Protein AF-A0A7Y2DQZ9-F1 (afdb_monomer)

Mean predicted aligned error: 13.04 Å

Radius of gyration: 30.06 Å; Cα contacts (8 Å, |Δi|>4): 457; chains: 1; bounding box: 121×98×57 Å

Nearest PDB structures (foldseek):
  4lpq-assembly1_A  TM=9.232E-01  e=2.245E-21  Xylanimonas cellulosilytica DSM 15894
  4gsq-assembly1_A  TM=8.306E-01  e=9.694E-06  Mycobacterium tuberculosis
  7a1c-assembly1_A  TM=7.205E-01  e=5.555E-06  Mycobacterium tuberculosis H37Rv
  3tx4-assembly1_A  TM=7.272E-01  e=1.097E-05  Mycobacterium tuberculosis
  4a1i-assembly1_A  TM=6.144E-01  e=1.612E-06  Bacillus subtilis

Sequence (264 aa):
MIKRKSWKNGFSFILFGWCAALTLGLVSSGVAFAGSDEKKVPAAESLRSVYEAEKLLSERGYWISKIDDIMDPSTRHAIAAFQKVERRKRTGILTIAEIRAMRRSKRPKPLYTGAAHVEIDIKRQVLFLVNDEDLVTHILPVSTGSGKTYYQDGRKHFAKTPRGIFKITRQIKGVRRAPLGVLYHPNYFHMGVAIHGSDSIPFHPASHGCVRIPRFASKKFSDLVRVGLPVIVHEKFGSPQIQLEKEERLDLDAVTMPVSAPCK

Secondary structure (DSSP, 8-state):
------------------------------------------HHHHHHHHHHHHHHHHHTTB--S--SS---HHHHHHHHHHHHHTT--------HHHHHHHHH--PPPPSSEES-EEEEETTTTEEEEE-TTS-EEEEEE-B-B-S-EEEETTEEEE--PPPEEEE--EE-SSEEEETTEEEEEEEEEETTEEEEEES---SS--BSSSEEEEHHHHHHHHHH--TT-EEEEE-PPS----EE----SSTTSS--PPPPPPP-

Structure (mmCIF, N/CA/C/O backbone):
data_AF-A0A7Y2DQZ9-F1
#
_entry.id   AF-A0A7Y2DQZ9-F1
#
loop_
_atom_site.group_PDB
_atom_site.id
_atom_site.type_symbol
_atom_site.label_atom_id
_atom_site.label_alt_id
_atom_site.label_comp_id
_atom_site.label_asym_id
_atom_site.label_entity_id
_atom_site.label_seq_id
_atom_site.pdbx_PDB_ins_code
_atom_site.Cartn_x
_atom_site.Cartn_y
_atom_site.Cartn_z
_atom_site.occupancy
_atom_site.B_iso_or_equiv
_atom_site.auth_seq_id
_atom_site.auth_comp_id
_atom_site.auth_asym_id
_atom_site.auth_atom_id
_atom_site.pdbx_PDB_model_num
ATOM 1 N N . MET A 1 1 ? 34.163 49.001 33.152 1.00 42.72 1 MET A N 1
ATOM 2 C CA . MET A 1 1 ? 34.971 47.980 33.858 1.00 42.72 1 MET A CA 1
ATOM 3 C C . MET A 1 1 ? 35.243 46.831 32.893 1.00 42.72 1 MET A C 1
ATOM 5 O O . MET A 1 1 ? 34.401 45.969 32.709 1.00 42.72 1 MET A O 1
ATOM 9 N N . ILE A 1 2 ? 36.374 46.890 32.189 1.00 37.69 2 ILE A N 1
ATOM 10 C CA . ILE A 1 2 ? 36.816 45.903 31.194 1.00 37.69 2 ILE A CA 1
ATOM 11 C C . ILE A 1 2 ? 38.180 45.414 31.681 1.00 37.69 2 ILE A C 1
ATOM 13 O O . ILE A 1 2 ? 39.078 46.232 31.862 1.00 37.69 2 ILE A O 1
ATOM 17 N N . LYS A 1 3 ? 38.351 44.110 31.910 1.00 40.78 3 LYS A N 1
ATOM 18 C CA . LYS A 1 3 ? 39.672 43.511 32.146 1.00 40.78 3 LYS A CA 1
ATOM 19 C C . LYS A 1 3 ? 39.901 42.382 31.147 1.00 40.78 3 LYS A C 1
ATOM 21 O O . LYS A 1 3 ? 39.422 41.269 31.320 1.00 40.78 3 LYS A O 1
ATOM 26 N N . ARG A 1 4 ? 40.649 42.713 30.091 1.00 42.66 4 ARG A N 1
ATOM 27 C CA . ARG A 1 4 ? 41.361 41.761 29.233 1.00 42.66 4 ARG A CA 1
ATOM 28 C C . ARG A 1 4 ? 42.534 41.185 30.030 1.00 42.66 4 ARG A C 1
ATOM 30 O O . ARG A 1 4 ? 43.223 41.938 30.716 1.00 42.66 4 ARG A O 1
ATOM 37 N N . LYS A 1 5 ? 42.791 39.881 29.915 1.00 47.75 5 LYS A N 1
ATOM 38 C CA . LYS A 1 5 ? 44.007 39.244 30.435 1.00 47.75 5 LYS A CA 1
ATOM 39 C C . LYS A 1 5 ? 44.704 38.528 29.279 1.00 47.75 5 LYS A C 1
ATOM 41 O O . LYS A 1 5 ? 44.149 37.604 28.699 1.00 47.75 5 LYS A O 1
ATOM 46 N N . SER A 1 6 ? 45.890 39.021 28.933 1.00 41.25 6 SER A N 1
ATOM 47 C CA . SER A 1 6 ? 46.843 38.410 28.003 1.00 41.25 6 SER A CA 1
ATOM 48 C C . SER A 1 6 ? 48.015 37.870 28.818 1.00 41.25 6 SER A C 1
ATOM 50 O O . SER A 1 6 ? 48.472 38.582 29.715 1.00 41.25 6 SER A O 1
ATOM 52 N N . TRP A 1 7 ? 48.544 36.698 28.472 1.00 35.28 7 TRP A N 1
ATOM 53 C CA . TRP A 1 7 ? 49.942 36.320 28.728 1.00 35.28 7 TRP A CA 1
ATOM 54 C C . TRP A 1 7 ? 50.274 35.102 27.851 1.00 35.28 7 TRP A C 1
ATOM 56 O O . TRP A 1 7 ? 49.538 34.125 27.893 1.00 35.28 7 TRP A O 1
ATOM 66 N N . LYS A 1 8 ? 51.073 35.270 26.792 1.00 40.47 8 LYS A N 1
ATOM 67 C CA . LYS A 1 8 ? 52.549 35.264 26.658 1.00 40.47 8 LYS A CA 1
ATOM 68 C C . LYS A 1 8 ? 53.153 33.861 26.535 1.00 40.47 8 LYS A C 1
ATOM 70 O O . LYS A 1 8 ? 52.910 32.969 27.334 1.00 40.47 8 LYS A O 1
ATOM 75 N N . ASN A 1 9 ? 53.960 33.768 25.483 1.00 37.81 9 ASN A N 1
ATOM 76 C CA . ASN A 1 9 ? 54.681 32.625 24.948 1.00 37.81 9 ASN A CA 1
ATOM 77 C C . ASN A 1 9 ? 55.863 32.221 25.840 1.00 37.81 9 ASN A C 1
ATOM 79 O O . ASN A 1 9 ? 56.493 33.082 26.453 1.00 37.81 9 ASN A O 1
ATOM 83 N N . GLY A 1 10 ? 56.224 30.938 25.798 1.00 40.25 10 GLY A N 1
ATOM 84 C CA . GLY A 1 10 ? 57.498 30.415 26.284 1.00 40.25 10 GLY A CA 1
ATOM 85 C C . GLY A 1 10 ? 58.013 29.341 25.329 1.00 40.25 10 GLY A C 1
ATOM 86 O O . GLY A 1 10 ? 57.501 28.228 25.315 1.00 40.25 10 GLY A O 1
ATOM 87 N N . PHE A 1 11 ? 58.989 29.715 24.504 1.00 39.91 11 PHE A N 1
ATOM 88 C CA . PHE A 1 11 ? 59.825 28.825 23.698 1.00 39.91 11 PHE A CA 1
ATOM 89 C C . PHE A 1 11 ? 60.972 28.314 24.584 1.00 39.91 11 PHE A C 1
ATOM 91 O O . PHE A 1 11 ? 61.590 29.119 25.278 1.00 39.91 11 PHE A O 1
ATOM 98 N N . SER A 1 12 ? 61.309 27.024 24.520 1.00 41.50 12 SER A N 1
ATOM 99 C CA . SER A 1 12 ? 62.641 26.548 24.909 1.00 41.50 12 SER A CA 1
ATOM 100 C C . SER A 1 12 ? 63.058 25.368 24.034 1.00 41.50 12 SER A C 1
ATOM 102 O O . SER A 1 12 ? 62.349 24.369 23.926 1.00 41.50 12 SER A O 1
ATOM 104 N N . PHE A 1 13 ? 64.198 25.553 23.373 1.00 36.84 13 PHE A N 1
ATOM 105 C CA . PHE A 1 13 ? 64.924 24.599 22.544 1.00 36.84 13 PHE A CA 1
ATOM 106 C C . PHE A 1 13 ? 65.737 23.650 23.428 1.00 36.84 13 PHE A C 1
ATOM 108 O O . PHE A 1 13 ? 66.494 24.125 24.270 1.00 36.84 13 PHE A O 1
ATOM 115 N N . ILE A 1 14 ? 65.695 22.345 23.148 1.00 49.22 14 ILE A N 1
ATOM 116 C CA . ILE A 1 14 ? 66.804 21.426 23.442 1.00 49.22 14 ILE A CA 1
ATOM 117 C C . ILE A 1 14 ? 66.983 20.502 22.227 1.00 49.22 14 ILE A C 1
ATOM 119 O O . ILE A 1 14 ? 66.114 19.692 21.914 1.00 49.22 14 ILE A O 1
ATOM 123 N N . LEU A 1 15 ? 68.111 20.670 21.530 1.00 39.84 15 LEU A N 1
ATOM 124 C CA . LEU A 1 15 ? 68.711 19.677 20.632 1.00 39.84 15 LEU A CA 1
ATOM 125 C C . LEU A 1 15 ? 69.336 18.566 21.484 1.00 39.84 15 LEU A C 1
ATOM 127 O O . LEU A 1 15 ? 69.989 18.902 22.460 1.00 39.84 15 LEU A O 1
ATOM 131 N N . PHE A 1 16 ? 69.234 17.300 21.068 1.00 36.81 16 PHE A N 1
ATOM 132 C CA . PHE A 1 16 ? 70.359 16.349 20.971 1.00 36.81 16 PHE A CA 1
ATOM 133 C C . PHE A 1 16 ? 69.861 14.993 20.439 1.00 36.81 16 PHE A C 1
ATOM 135 O O . PHE A 1 16 ? 68.853 14.476 20.908 1.00 36.81 16 PHE A O 1
ATOM 142 N N . GLY A 1 17 ? 70.614 14.393 19.511 1.00 34.56 17 GLY A N 1
ATOM 143 C CA . GLY A 1 17 ? 70.619 12.938 19.315 1.00 34.56 17 GLY A CA 1
ATOM 144 C C . GLY A 1 17 ? 70.108 12.431 17.969 1.00 34.56 17 GLY A C 1
ATOM 145 O O . GLY A 1 17 ? 68.963 12.011 17.842 1.00 34.56 17 GLY A O 1
ATOM 146 N N . TRP A 1 18 ? 70.999 12.389 16.979 1.00 34.88 18 TRP A N 1
ATOM 147 C CA . TRP A 1 18 ? 70.891 11.483 15.836 1.00 34.88 18 TRP A CA 1
ATOM 148 C C . TRP A 1 18 ? 70.950 10.022 16.311 1.00 34.88 18 TRP A C 1
ATOM 150 O O . TRP A 1 18 ? 71.914 9.617 16.957 1.00 34.88 18 TRP A O 1
ATOM 160 N N . CYS A 1 19 ? 69.969 9.216 15.913 1.00 37.97 19 CYS A N 1
ATOM 161 C CA . CYS A 1 19 ? 70.122 7.771 15.770 1.00 37.97 19 CYS A CA 1
ATOM 162 C C . CYS A 1 19 ? 69.434 7.348 14.473 1.00 37.97 19 CYS A C 1
ATOM 164 O O . CYS A 1 19 ? 68.212 7.376 14.350 1.00 37.97 19 CYS A O 1
ATOM 166 N N . ALA A 1 20 ? 70.258 7.004 13.489 1.00 43.72 20 ALA A N 1
ATOM 167 C CA . ALA A 1 20 ? 69.846 6.344 12.268 1.00 43.72 20 ALA A CA 1
ATOM 168 C C . ALA A 1 20 ? 69.460 4.892 12.583 1.00 43.72 20 ALA A C 1
ATOM 170 O O . ALA A 1 20 ? 70.277 4.161 13.137 1.00 43.72 20 ALA A O 1
ATOM 171 N N . ALA A 1 21 ? 68.257 4.460 12.197 1.00 42.25 21 ALA A N 1
ATOM 172 C CA . ALA A 1 21 ? 67.950 3.042 12.013 1.00 42.25 21 ALA A CA 1
ATOM 173 C C . ALA A 1 21 ? 66.683 2.840 11.160 1.00 42.25 21 ALA A C 1
ATOM 175 O O . ALA A 1 21 ? 65.588 3.234 11.545 1.00 42.25 21 ALA A O 1
ATOM 176 N N . LEU A 1 22 ? 66.892 2.192 10.010 1.00 41.06 22 LEU A N 1
ATOM 177 C CA . LEU A 1 22 ? 65.964 1.385 9.208 1.00 41.06 22 LEU A CA 1
ATOM 178 C C . LEU A 1 22 ? 64.557 1.941 8.914 1.00 41.06 22 LEU A C 1
ATOM 180 O O . LEU A 1 22 ? 63.587 1.705 9.631 1.00 41.06 22 LEU A O 1
ATOM 184 N N . THR A 1 23 ? 64.405 2.507 7.717 1.00 38.56 23 THR A N 1
ATOM 185 C CA . THR A 1 23 ? 63.116 2.576 7.022 1.00 38.56 23 THR A CA 1
ATOM 186 C C . THR A 1 23 ? 62.716 1.185 6.521 1.00 38.56 23 THR A C 1
ATOM 188 O O . THR A 1 23 ? 63.066 0.795 5.407 1.00 38.56 23 THR A O 1
ATOM 191 N N . LEU A 1 24 ? 61.958 0.434 7.323 1.00 42.22 24 LEU A N 1
ATOM 192 C CA . LEU A 1 24 ? 61.093 -0.621 6.794 1.00 42.22 24 LEU A CA 1
ATOM 193 C C . LEU A 1 24 ? 59.836 0.058 6.238 1.00 42.22 24 LEU A C 1
ATOM 195 O O . LEU A 1 24 ? 58.947 0.469 6.983 1.00 42.22 24 LEU A O 1
ATOM 199 N N . GLY A 1 25 ? 59.788 0.230 4.918 1.00 35.69 25 GLY A N 1
ATOM 200 C CA . GLY A 1 25 ? 58.588 0.691 4.232 1.00 35.69 25 GLY A CA 1
ATOM 201 C C . GLY A 1 25 ? 57.467 -0.328 4.411 1.00 35.69 25 GLY A C 1
ATOM 202 O O . GLY A 1 25 ? 57.462 -1.367 3.755 1.00 35.69 25 GLY A O 1
ATOM 203 N N . LEU A 1 26 ? 56.502 -0.033 5.286 1.00 41.47 26 LEU A N 1
ATOM 204 C CA . LEU A 1 26 ? 55.202 -0.685 5.222 1.00 41.47 26 LEU A CA 1
ATOM 205 C C . LEU A 1 26 ? 54.548 -0.273 3.902 1.00 41.47 26 LEU A C 1
ATOM 207 O O . LEU A 1 26 ? 54.095 0.861 3.741 1.00 41.47 26 LEU A O 1
ATOM 211 N N . VAL A 1 27 ? 54.472 -1.215 2.965 1.00 42.59 27 VAL A N 1
ATOM 212 C CA . VAL A 1 27 ? 53.539 -1.135 1.844 1.00 42.59 27 VAL A CA 1
ATOM 213 C C . VAL A 1 27 ? 52.142 -1.258 2.444 1.00 42.59 27 VAL A C 1
ATOM 215 O O . VAL A 1 27 ? 51.612 -2.353 2.627 1.00 42.59 27 VAL A O 1
ATOM 218 N N . SER A 1 28 ? 51.555 -0.120 2.814 1.00 38.81 28 SER A N 1
ATOM 219 C CA . SER A 1 28 ? 50.125 -0.044 3.076 1.00 38.81 28 SER A CA 1
ATOM 220 C C . SER A 1 28 ? 49.437 -0.350 1.754 1.00 38.81 28 SER A C 1
ATOM 222 O O . SER A 1 28 ? 49.355 0.495 0.862 1.00 38.81 28 SER A O 1
ATOM 224 N N . SER A 1 29 ? 49.007 -1.601 1.600 1.00 42.72 29 SER A N 1
ATOM 225 C CA . SER A 1 29 ? 48.066 -1.992 0.561 1.00 42.72 29 SER A CA 1
ATOM 226 C C . SER A 1 29 ? 46.749 -1.309 0.902 1.00 42.72 29 SER A C 1
ATOM 228 O O . SER A 1 29 ? 45.879 -1.876 1.560 1.00 42.72 29 SER A O 1
ATOM 230 N N . GLY A 1 30 ? 46.642 -0.040 0.515 1.00 36.56 30 GLY A N 1
ATOM 231 C CA . GLY A 1 30 ? 45.387 0.677 0.493 1.00 36.56 30 GLY A CA 1
ATOM 232 C C . GLY A 1 30 ? 44.471 -0.064 -0.463 1.00 36.56 30 GLY A C 1
ATOM 233 O O . GLY A 1 30 ? 44.539 0.129 -1.674 1.00 36.56 30 GLY A O 1
ATOM 234 N N . VAL A 1 31 ? 43.616 -0.930 0.076 1.00 43.66 31 VAL A N 1
ATOM 235 C CA . VAL A 1 31 ? 42.415 -1.357 -0.629 1.00 43.66 31 VAL A CA 1
ATOM 236 C C . VAL A 1 31 ? 41.562 -0.102 -0.736 1.00 43.66 31 VAL A C 1
ATOM 238 O O . VAL A 1 31 ? 40.826 0.262 0.181 1.00 43.66 31 VAL A O 1
ATOM 241 N N . ALA A 1 32 ? 41.735 0.612 -1.844 1.00 38.19 32 ALA A N 1
ATOM 242 C CA . ALA A 1 32 ? 40.810 1.639 -2.260 1.00 38.19 32 ALA A CA 1
ATOM 243 C C . ALA A 1 32 ? 39.452 0.950 -2.416 1.00 38.19 32 ALA A C 1
ATOM 245 O O . ALA A 1 32 ? 39.217 0.213 -3.374 1.00 38.19 32 ALA A O 1
ATOM 246 N N . PHE A 1 33 ? 38.561 1.155 -1.445 1.00 39.69 33 PHE A N 1
ATOM 247 C CA . PHE A 1 33 ? 37.143 0.939 -1.667 1.00 39.69 33 PHE A CA 1
ATOM 248 C C . PHE A 1 33 ? 36.754 1.886 -2.795 1.00 39.69 33 PHE A C 1
ATOM 250 O O . PHE A 1 33 ? 36.622 3.091 -2.586 1.00 39.69 33 PHE A O 1
ATOM 257 N N . ALA A 1 34 ? 36.653 1.333 -4.004 1.00 40.38 34 ALA A N 1
ATOM 258 C CA . ALA A 1 34 ? 36.102 2.016 -5.152 1.00 40.38 34 ALA A CA 1
ATOM 259 C C . ALA A 1 34 ? 34.758 2.608 -4.721 1.00 40.38 34 ALA A C 1
ATOM 261 O O . ALA A 1 34 ? 33.812 1.877 -4.410 1.00 40.38 34 ALA A O 1
ATOM 262 N N . GLY A 1 35 ? 34.713 3.940 -4.638 1.00 37.03 35 GLY A N 1
ATOM 263 C CA . GLY A 1 35 ? 33.474 4.675 -4.479 1.00 37.03 35 GLY A CA 1
ATOM 264 C C . GLY A 1 35 ? 32.503 4.165 -5.531 1.00 37.03 35 GLY A C 1
ATOM 265 O O . GLY A 1 35 ? 32.876 3.978 -6.689 1.00 37.03 35 GLY A O 1
ATOM 266 N N . SER A 1 36 ? 31.278 3.863 -5.110 1.00 42.56 36 SER A N 1
ATOM 267 C CA . SER A 1 36 ? 30.199 3.543 -6.030 1.00 42.56 36 SER A CA 1
ATOM 268 C C . SER A 1 36 ? 30.101 4.674 -7.046 1.00 42.56 36 SER A C 1
ATOM 270 O O . SER A 1 36 ? 29.682 5.774 -6.694 1.00 42.56 36 SER A O 1
ATOM 272 N N . ASP A 1 37 ? 30.548 4.385 -8.265 1.00 41.25 37 ASP A N 1
ATOM 273 C CA . ASP A 1 37 ? 30.509 5.255 -9.430 1.00 41.25 37 ASP A CA 1
ATOM 274 C C . ASP A 1 37 ? 29.056 5.719 -9.609 1.00 41.25 37 ASP A C 1
ATOM 276 O O . ASP A 1 37 ? 28.198 4.997 -10.121 1.00 41.25 37 ASP A O 1
ATOM 280 N N . GLU A 1 38 ? 28.756 6.924 -9.133 1.00 45.88 38 GLU A N 1
ATOM 281 C CA . GLU A 1 38 ? 27.473 7.605 -9.298 1.00 45.88 38 GLU A CA 1
ATOM 282 C C . GLU A 1 38 ? 27.413 8.193 -10.722 1.00 45.88 38 GLU A C 1
ATOM 284 O O . GLU A 1 38 ? 27.122 9.366 -10.946 1.00 45.88 38 GLU A O 1
ATOM 289 N N . LYS A 1 39 ? 27.772 7.378 -11.724 1.00 48.59 39 LYS A N 1
ATOM 290 C CA . LYS A 1 39 ? 27.737 7.772 -13.131 1.00 48.59 39 LYS A CA 1
ATOM 291 C C . LYS A 1 39 ? 26.284 7.931 -13.556 1.00 48.59 39 LYS A C 1
ATOM 293 O O . LYS A 1 39 ? 25.479 7.007 -13.445 1.00 48.59 39 LYS A O 1
ATOM 298 N N . LYS A 1 40 ? 25.961 9.124 -14.060 1.00 43.75 40 LYS A N 1
ATOM 299 C CA . LYS A 1 40 ? 24.665 9.475 -14.649 1.00 43.75 40 LYS A CA 1
ATOM 300 C C . LYS A 1 40 ? 24.307 8.448 -15.731 1.00 43.75 40 LYS A C 1
ATOM 302 O O . LYS A 1 40 ? 24.957 8.399 -16.771 1.00 43.75 40 LYS A O 1
ATOM 307 N N . VAL A 1 41 ? 23.292 7.627 -15.470 1.00 55.03 41 VAL A N 1
ATOM 308 C CA . VAL A 1 41 ? 22.780 6.641 -16.432 1.00 55.03 41 VAL A CA 1
ATOM 309 C C . VAL A 1 41 ? 22.256 7.391 -17.669 1.00 55.03 41 VAL A C 1
ATOM 311 O O . VA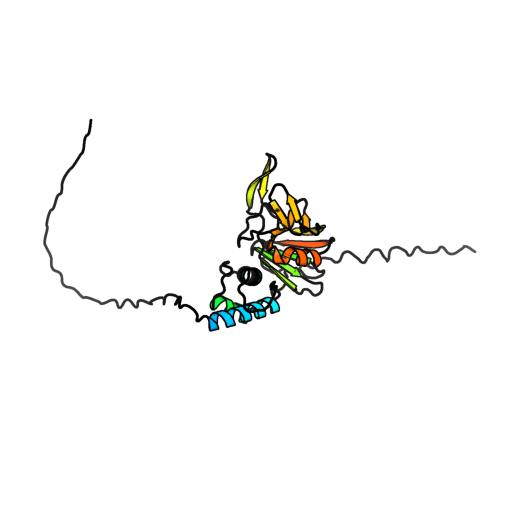L A 1 41 ? 21.516 8.367 -17.499 1.00 55.03 41 VAL A O 1
ATOM 314 N N . PRO A 1 42 ? 22.630 6.997 -18.903 1.00 64.12 42 PRO A N 1
ATOM 315 C CA . PRO A 1 42 ? 22.095 7.590 -20.127 1.00 64.12 42 PRO A CA 1
ATOM 316 C C . PRO A 1 42 ? 20.563 7.595 -20.124 1.00 64.12 42 PRO A C 1
ATOM 318 O O . PRO A 1 42 ? 19.941 6.616 -19.721 1.00 64.12 42 PRO A O 1
ATOM 321 N N . ALA A 1 43 ? 19.931 8.668 -20.610 1.00 58.78 43 ALA A N 1
ATOM 322 C CA . ALA A 1 43 ? 18.472 8.821 -20.551 1.00 58.78 43 ALA A CA 1
ATOM 323 C C . ALA A 1 43 ? 17.712 7.653 -21.214 1.00 58.78 43 ALA A C 1
ATOM 325 O O . ALA A 1 43 ? 16.701 7.212 -20.685 1.00 58.78 43 ALA A O 1
ATOM 326 N N . ALA A 1 44 ? 18.232 7.090 -22.309 1.00 57.16 44 ALA A N 1
ATOM 327 C CA . ALA A 1 44 ? 17.642 5.922 -22.970 1.00 57.16 44 ALA A CA 1
ATOM 328 C C . ALA A 1 44 ? 17.751 4.624 -22.142 1.00 57.16 44 ALA A C 1
ATOM 330 O O . ALA A 1 44 ? 16.847 3.792 -22.172 1.00 57.16 44 ALA A O 1
ATOM 331 N N . GLU A 1 45 ? 18.834 4.453 -21.377 1.00 63.72 45 GLU A N 1
ATOM 332 C CA . GLU A 1 45 ? 18.997 3.333 -20.441 1.00 63.72 45 GLU A CA 1
ATOM 333 C C . GLU A 1 45 ? 18.137 3.544 -19.184 1.00 63.72 45 GLU A C 1
ATOM 335 O O . GLU A 1 45 ? 17.572 2.588 -18.655 1.00 63.72 45 GLU A O 1
ATOM 340 N N . SER A 1 46 ? 17.955 4.801 -18.761 1.00 62.25 46 SER A N 1
ATOM 341 C CA . SER A 1 46 ? 17.024 5.189 -17.698 1.00 62.25 46 SER A CA 1
ATOM 342 C C . SER A 1 46 ? 15.564 4.966 -18.083 1.00 62.25 46 SER A C 1
ATOM 344 O O . SER A 1 46 ? 14.806 4.551 -17.216 1.00 62.25 46 SER A O 1
ATOM 346 N N . LEU A 1 47 ? 15.175 5.232 -19.335 1.00 61.38 47 LEU A N 1
ATOM 347 C CA . LEU A 1 47 ? 13.844 4.928 -19.864 1.00 61.38 47 LEU A CA 1
ATOM 348 C C . LEU A 1 47 ? 13.641 3.414 -19.845 1.00 61.38 47 LEU A C 1
ATOM 350 O O . LEU A 1 47 ? 12.970 2.919 -18.963 1.00 61.38 47 LEU A O 1
ATOM 354 N N . ARG A 1 48 ? 14.416 2.623 -20.597 1.00 73.69 48 ARG A N 1
ATOM 355 C CA . ARG A 1 48 ? 14.279 1.146 -20.622 1.00 73.69 48 ARG A CA 1
ATOM 356 C C . ARG A 1 48 ? 14.254 0.457 -19.241 1.00 73.69 48 ARG A C 1
ATOM 358 O O . ARG A 1 48 ? 13.659 -0.609 -19.090 1.00 73.69 48 ARG A O 1
ATOM 365 N N . SER A 1 49 ? 14.899 1.068 -18.249 1.00 84.12 49 SER A N 1
ATOM 366 C CA . SER A 1 49 ? 14.898 0.653 -16.846 1.00 84.12 49 SER A CA 1
ATOM 367 C C . SER A 1 49 ? 13.550 0.807 -16.124 1.00 84.12 49 SER A C 1
ATOM 369 O O . SER A 1 49 ? 13.232 -0.036 -15.284 1.00 84.12 49 SER A O 1
ATOM 371 N N . VAL A 1 50 ? 12.768 1.858 -16.404 1.00 94.56 50 VAL A N 1
ATOM 372 C CA . VAL A 1 50 ? 11.463 2.099 -15.761 1.00 94.56 50 VAL A CA 1
ATOM 373 C C . VAL A 1 50 ? 10.443 1.087 -16.256 1.00 94.56 50 VAL A C 1
ATOM 375 O O . VAL A 1 50 ? 9.877 0.371 -15.431 1.00 94.56 50 VAL A O 1
ATOM 378 N N . TYR A 1 51 ? 10.297 0.930 -17.571 1.00 95.69 51 TYR A N 1
ATOM 379 C CA . TYR A 1 51 ? 9.427 -0.081 -18.169 1.00 95.69 51 TYR A CA 1
ATOM 380 C C . TYR A 1 51 ? 9.723 -1.489 -17.636 1.00 95.69 51 TYR A C 1
ATOM 382 O O . TYR A 1 51 ? 8.819 -2.244 -17.266 1.00 95.69 51 TYR A O 1
ATOM 390 N N . GLU A 1 52 ? 11.006 -1.859 -17.558 1.00 96.44 52 GLU A N 1
ATOM 391 C CA . GLU A 1 52 ? 11.398 -3.152 -17.004 1.00 96.44 52 GLU A CA 1
ATOM 392 C C . GLU A 1 52 ? 10.996 -3.287 -15.529 1.00 96.44 52 GLU A C 1
ATOM 394 O O . GLU A 1 52 ? 10.463 -4.327 -15.130 1.00 96.44 52 GLU A O 1
ATOM 399 N N . ALA A 1 53 ? 11.222 -2.249 -14.719 1.00 97.75 53 ALA A N 1
ATOM 400 C CA . ALA A 1 53 ? 10.829 -2.247 -13.316 1.00 97.75 53 ALA A CA 1
ATOM 401 C C . ALA A 1 53 ? 9.309 -2.385 -13.157 1.00 97.75 53 ALA A C 1
ATOM 403 O O . ALA A 1 53 ? 8.863 -3.213 -12.368 1.00 97.75 53 ALA A O 1
ATOM 404 N N . GLU A 1 54 ? 8.514 -1.641 -13.924 1.00 98.25 54 GLU A N 1
ATOM 405 C CA . GLU A 1 54 ? 7.049 -1.722 -13.925 1.00 98.25 54 GLU A CA 1
ATOM 406 C C . GLU A 1 54 ? 6.561 -3.133 -14.260 1.00 98.25 54 GLU A C 1
ATOM 408 O O . GLU A 1 54 ? 5.754 -3.702 -13.520 1.00 98.25 54 GLU A O 1
ATOM 413 N N . LYS A 1 55 ? 7.106 -3.736 -15.324 1.00 98.25 55 LYS A N 1
ATOM 414 C CA . LYS A 1 55 ? 6.771 -5.103 -15.738 1.00 98.25 55 LYS A CA 1
ATOM 415 C C . LYS A 1 55 ? 7.116 -6.120 -14.656 1.00 98.25 55 LYS A C 1
ATOM 417 O O . LYS A 1 55 ? 6.260 -6.911 -14.259 1.00 98.25 55 LYS A O 1
ATOM 422 N N . LEU A 1 56 ? 8.347 -6.083 -14.142 1.00 98.25 56 LEU A N 1
ATOM 423 C CA . LEU A 1 56 ? 8.777 -6.989 -13.079 1.00 98.25 56 LEU A CA 1
ATOM 424 C C . LEU A 1 56 ? 7.897 -6.813 -11.838 1.00 98.25 56 LEU A C 1
ATOM 426 O O . LEU A 1 56 ? 7.370 -7.793 -11.322 1.00 98.25 56 LEU A O 1
ATOM 430 N N . LEU A 1 57 ? 7.687 -5.584 -11.372 1.00 98.62 57 LEU A N 1
ATOM 431 C CA . LEU A 1 57 ? 6.882 -5.296 -10.186 1.00 98.62 57 LEU A CA 1
ATOM 432 C C . LEU A 1 57 ? 5.433 -5.776 -10.347 1.00 98.62 57 LEU A C 1
ATOM 434 O O . LEU A 1 57 ? 4.931 -6.471 -9.461 1.00 98.62 57 LEU A O 1
ATOM 438 N N . SER A 1 58 ? 4.798 -5.494 -11.486 1.00 98.50 58 SER A N 1
ATOM 439 C CA . SER A 1 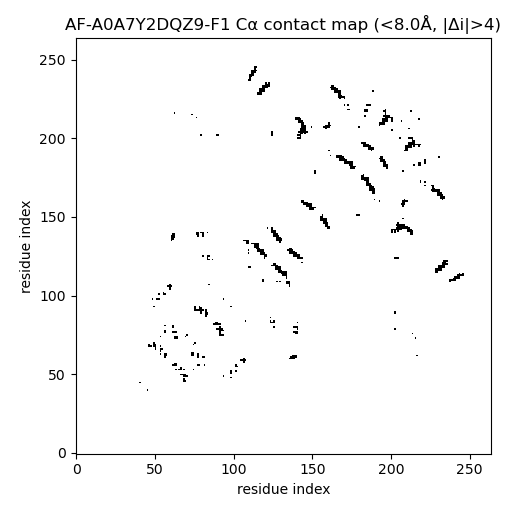58 ? 3.439 -5.956 -11.791 1.00 98.50 58 SER A CA 1
ATOM 440 C C . SER A 1 58 ? 3.336 -7.489 -11.761 1.00 98.50 58 SER A C 1
ATOM 442 O O . SER A 1 58 ? 2.497 -8.046 -11.052 1.00 98.50 58 SER A O 1
ATOM 444 N N . GLU A 1 59 ? 4.265 -8.199 -12.411 1.00 98.00 59 GLU A N 1
ATOM 445 C CA . GLU A 1 59 ? 4.309 -9.671 -12.417 1.00 98.00 59 GLU A CA 1
ATOM 446 C C . GLU A 1 59 ? 4.459 -10.270 -10.998 1.00 98.00 59 GLU A C 1
ATOM 448 O O . GLU A 1 59 ? 3.909 -11.337 -10.693 1.00 98.00 59 GLU A O 1
ATOM 453 N N . ARG A 1 60 ? 5.164 -9.575 -10.090 1.00 98.25 60 ARG A N 1
ATOM 454 C CA . ARG A 1 60 ? 5.336 -9.985 -8.678 1.00 98.25 60 ARG A CA 1
ATOM 455 C C . ARG A 1 60 ? 4.180 -9.528 -7.772 1.00 98.25 60 ARG A C 1
ATOM 457 O O . ARG A 1 60 ? 4.233 -9.796 -6.575 1.00 98.25 60 ARG A O 1
ATOM 464 N N . GLY A 1 61 ? 3.137 -8.904 -8.322 1.00 98.12 61 GLY A N 1
ATOM 465 C CA . GLY A 1 61 ? 1.936 -8.484 -7.595 1.00 98.12 61 GLY A CA 1
ATOM 466 C C . GLY A 1 61 ? 2.029 -7.097 -6.957 1.00 98.12 61 GLY A C 1
ATOM 467 O O . GLY A 1 61 ? 1.149 -6.720 -6.190 1.00 98.12 61 GLY A O 1
ATOM 468 N N . TYR A 1 62 ? 3.072 -6.311 -7.232 1.00 98.75 62 TYR A N 1
ATOM 469 C CA . TYR A 1 62 ? 3.133 -4.924 -6.767 1.00 98.75 62 TYR A CA 1
ATOM 470 C C . TYR A 1 62 ? 2.179 -4.037 -7.562 1.00 98.75 62 TYR A C 1
ATOM 472 O O . TYR A 1 62 ? 1.986 -4.218 -8.763 1.00 98.75 62 TYR A O 1
ATOM 480 N N . TRP A 1 63 ? 1.579 -3.060 -6.882 1.00 98.56 63 TRP A N 1
ATOM 481 C CA . TRP A 1 63 ? 0.571 -2.203 -7.492 1.00 98.56 63 TRP A CA 1
ATOM 482 C C . TRP A 1 63 ? 1.176 -1.232 -8.515 1.00 98.56 63 TRP A C 1
ATOM 484 O O . TRP A 1 63 ? 1.735 -0.195 -8.153 1.00 98.56 63 TRP A O 1
ATOM 494 N N . ILE A 1 64 ? 0.989 -1.540 -9.796 1.00 98.19 64 ILE A N 1
ATOM 495 C CA . ILE A 1 64 ? 1.342 -0.694 -10.938 1.00 98.19 64 ILE A CA 1
ATOM 496 C C . ILE A 1 64 ? 0.051 -0.306 -11.655 1.00 98.19 64 ILE A C 1
ATOM 498 O O . ILE A 1 64 ? -0.723 -1.172 -12.055 1.00 98.19 64 ILE A O 1
ATOM 502 N N . SER A 1 65 ? -0.205 0.997 -11.774 1.00 97.25 65 SER A N 1
ATOM 503 C CA . SER A 1 65 ? -1.428 1.506 -12.406 1.00 97.25 65 SER A CA 1
ATOM 504 C C . SER A 1 65 ? -1.371 1.383 -13.926 1.00 97.25 65 SER A C 1
ATOM 506 O O . SER A 1 65 ? -2.390 1.109 -14.557 1.00 97.25 65 SER A O 1
ATOM 508 N N . LYS A 1 66 ? -0.183 1.566 -14.505 1.00 97.06 66 LYS A N 1
ATOM 509 C CA . LYS A 1 66 ? 0.077 1.448 -15.935 1.00 97.06 66 LYS A CA 1
ATOM 510 C C . LYS A 1 66 ? 1.545 1.082 -16.155 1.00 97.06 66 LYS A C 1
ATOM 512 O O . LYS A 1 66 ? 2.384 1.459 -15.349 1.00 97.06 66 LYS A O 1
ATOM 517 N N . ILE A 1 67 ? 1.816 0.305 -17.201 1.00 97.31 67 ILE A N 1
ATOM 518 C CA . ILE A 1 67 ? 3.172 0.003 -17.669 1.00 97.31 67 ILE A CA 1
ATOM 519 C C . ILE A 1 67 ? 3.377 0.852 -18.921 1.00 97.31 67 ILE A C 1
ATOM 521 O O . ILE A 1 67 ? 2.859 0.510 -19.986 1.00 97.31 67 ILE A O 1
ATOM 525 N N . ASP A 1 68 ? 4.022 2.000 -18.774 1.00 95.06 68 ASP A N 1
ATOM 526 C CA . ASP A 1 68 ? 4.190 2.980 -19.852 1.00 95.06 68 ASP A CA 1
ATOM 527 C C . ASP A 1 68 ? 5.512 3.740 -19.808 1.00 95.06 68 ASP A C 1
ATOM 529 O O . ASP A 1 68 ? 5.666 4.716 -20.540 1.00 95.06 68 ASP A O 1
ATOM 533 N N . ASP A 1 69 ? 6.473 3.248 -19.023 1.00 94.50 69 ASP A N 1
ATOM 534 C CA . ASP A 1 69 ? 7.821 3.803 -18.938 1.00 94.50 69 ASP A CA 1
ATOM 535 C C . ASP A 1 69 ? 7.908 5.170 -18.236 1.00 94.50 69 ASP A C 1
ATOM 537 O O . ASP A 1 69 ? 8.911 5.883 -18.329 1.00 94.50 69 ASP A O 1
ATOM 541 N N . ILE A 1 70 ? 6.859 5.553 -17.502 1.00 94.25 70 ILE A N 1
ATOM 542 C CA . ILE A 1 70 ? 6.786 6.832 -16.798 1.00 94.25 70 ILE A CA 1
ATOM 543 C C . ILE A 1 70 ? 7.020 6.609 -15.305 1.00 94.25 70 ILE A C 1
ATOM 545 O O . ILE A 1 70 ? 6.299 5.883 -14.629 1.00 94.25 70 ILE A O 1
ATOM 549 N N . MET A 1 71 ? 8.003 7.316 -14.737 1.00 94.56 71 MET A N 1
ATOM 550 C CA . MET A 1 71 ? 8.239 7.334 -13.286 1.00 94.56 71 MET A CA 1
ATOM 551 C C . MET A 1 71 ? 7.152 8.146 -12.560 1.00 94.56 71 MET A C 1
ATOM 553 O O . MET A 1 71 ? 7.386 9.251 -12.066 1.00 94.56 71 MET A O 1
ATOM 557 N N . ASP A 1 72 ? 5.942 7.600 -12.512 1.00 95.88 72 ASP A N 1
ATOM 558 C CA . ASP A 1 72 ? 4.774 8.207 -11.893 1.00 95.88 72 ASP A CA 1
ATOM 559 C C . ASP A 1 72 ? 4.691 7.882 -10.377 1.00 95.88 72 ASP A C 1
ATOM 561 O O . ASP A 1 72 ? 5.502 7.120 -9.821 1.00 95.88 72 ASP A O 1
ATOM 565 N N . PRO A 1 73 ? 3.720 8.458 -9.638 1.00 96.62 73 PRO A N 1
ATOM 566 C CA . PRO A 1 73 ? 3.525 8.115 -8.235 1.00 96.62 73 PRO A CA 1
ATOM 567 C C . PRO A 1 73 ? 3.236 6.628 -7.995 1.00 96.62 73 PRO A C 1
ATOM 569 O O . PRO A 1 73 ? 3.601 6.131 -6.927 1.00 96.62 73 PRO A O 1
ATOM 572 N N . SER A 1 74 ? 2.596 5.920 -8.929 1.00 97.69 74 SER A N 1
ATOM 573 C CA . SER A 1 74 ? 2.336 4.483 -8.818 1.00 97.69 74 SER A CA 1
ATOM 574 C C . SER A 1 74 ? 3.640 3.693 -8.844 1.00 97.69 74 SER A C 1
ATOM 576 O O . SER A 1 74 ? 3.911 2.946 -7.902 1.00 97.69 74 SER A O 1
ATOM 578 N N . THR A 1 75 ? 4.479 3.921 -9.851 1.00 98.12 75 THR A N 1
ATOM 579 C CA . THR A 1 75 ? 5.777 3.273 -10.046 1.00 98.12 75 THR A CA 1
ATOM 580 C C . THR A 1 75 ? 6.708 3.562 -8.872 1.00 98.12 75 THR A C 1
ATOM 582 O O . THR A 1 75 ? 7.262 2.637 -8.268 1.00 98.12 75 THR A O 1
ATOM 585 N N . ARG A 1 76 ? 6.774 4.818 -8.407 1.00 97.56 76 ARG A N 1
ATOM 586 C CA . ARG A 1 76 ? 7.560 5.193 -7.218 1.00 97.56 76 ARG A CA 1
ATOM 587 C C . ARG A 1 76 ? 7.120 4.454 -5.947 1.00 97.56 76 ARG A C 1
ATOM 589 O O . ARG A 1 76 ? 7.957 4.026 -5.146 1.00 97.56 76 ARG A O 1
ATOM 596 N N . HIS A 1 77 ? 5.812 4.307 -5.727 1.00 98.50 77 HIS A N 1
ATOM 597 C CA . HIS A 1 77 ? 5.288 3.588 -4.560 1.00 98.50 77 HIS A CA 1
ATOM 598 C C . HIS A 1 77 ? 5.465 2.070 -4.681 1.00 98.50 77 HIS A C 1
ATOM 600 O O . HIS A 1 77 ? 5.736 1.423 -3.667 1.00 98.50 77 HIS A O 1
ATOM 606 N N . ALA A 1 78 ? 5.381 1.502 -5.884 1.00 98.56 78 ALA A N 1
ATOM 607 C CA . ALA A 1 78 ? 5.675 0.092 -6.120 1.00 98.56 78 ALA A CA 1
ATOM 608 C C . ALA A 1 78 ? 7.148 -0.231 -5.825 1.00 98.56 78 ALA A C 1
ATOM 610 O O . ALA A 1 78 ? 7.431 -1.185 -5.100 1.00 98.56 78 ALA A O 1
ATOM 611 N N . ILE A 1 79 ? 8.081 0.625 -6.261 1.00 98.56 79 ILE A N 1
ATOM 612 C CA . ILE A 1 79 ? 9.506 0.515 -5.904 1.00 98.56 79 ILE A CA 1
ATOM 613 C C . ILE A 1 79 ? 9.688 0.582 -4.383 1.00 98.56 79 ILE A C 1
ATOM 615 O O . ILE A 1 79 ? 10.401 -0.232 -3.798 1.00 98.56 79 ILE A O 1
ATOM 619 N N . ALA A 1 80 ? 9.015 1.516 -3.708 1.00 98.56 80 ALA A N 1
ATOM 620 C CA . ALA A 1 80 ? 9.096 1.623 -2.254 1.00 98.56 80 ALA A CA 1
ATOM 621 C C . ALA A 1 80 ? 8.526 0.391 -1.528 1.00 98.56 80 ALA A C 1
ATOM 623 O O . ALA A 1 80 ? 9.065 -0.017 -0.497 1.00 98.56 80 ALA A O 1
ATOM 624 N N . ALA A 1 81 ? 7.451 -0.212 -2.041 1.00 98.62 81 ALA A N 1
ATOM 625 C CA . ALA A 1 81 ? 6.916 -1.467 -1.520 1.00 98.62 81 ALA A CA 1
ATOM 626 C C . ALA A 1 81 ? 7.902 -2.620 -1.716 1.00 98.62 81 ALA A C 1
ATOM 628 O O . ALA A 1 81 ? 8.166 -3.348 -0.763 1.00 98.62 81 ALA A O 1
ATOM 629 N N . PHE A 1 82 ? 8.505 -2.737 -2.899 1.00 98.69 82 PHE A N 1
ATOM 630 C CA . PHE A 1 82 ? 9.546 -3.725 -3.176 1.00 98.69 82 PHE A CA 1
ATOM 631 C C . PHE A 1 82 ? 10.718 -3.598 -2.208 1.00 98.69 82 PHE A C 1
ATOM 633 O O . PHE A 1 82 ? 11.087 -4.559 -1.536 1.00 98.69 82 PHE A O 1
ATOM 640 N N . GLN A 1 83 ? 11.232 -2.382 -2.029 1.00 98.62 83 GLN A N 1
ATOM 641 C CA . GLN A 1 83 ? 12.299 -2.114 -1.070 1.00 98.62 83 GLN A CA 1
ATOM 642 C C . GLN A 1 83 ? 11.909 -2.518 0.356 1.00 98.62 83 GLN A C 1
ATOM 644 O O . GLN A 1 83 ? 12.718 -3.085 1.085 1.00 98.62 83 GLN A O 1
ATOM 649 N N . LYS A 1 84 ? 10.665 -2.256 0.769 1.00 97.75 84 LYS A N 1
ATOM 650 C CA . LYS A 1 84 ? 10.153 -2.652 2.088 1.00 97.75 84 LYS A CA 1
ATOM 651 C C . LYS A 1 84 ? 10.073 -4.169 2.258 1.00 97.75 84 LYS A C 1
ATOM 653 O O . LYS A 1 84 ? 10.455 -4.673 3.316 1.00 97.75 84 LYS A O 1
ATOM 658 N N . VAL A 1 85 ? 9.599 -4.883 1.239 1.00 97.75 85 VAL A N 1
ATOM 659 C CA . VAL A 1 85 ? 9.490 -6.349 1.236 1.00 97.75 85 VAL A CA 1
ATOM 660 C C . VAL A 1 85 ? 10.873 -6.996 1.292 1.00 97.75 85 VAL A C 1
ATOM 662 O O . VAL A 1 85 ? 11.119 -7.822 2.170 1.00 97.75 85 VAL A O 1
ATOM 665 N N . GLU A 1 86 ? 11.789 -6.542 0.438 1.00 97.06 86 GLU A N 1
ATOM 666 C CA . GLU A 1 86 ? 13.161 -7.051 0.300 1.00 97.06 86 GLU A CA 1
ATOM 667 C C . GLU A 1 86 ? 14.132 -6.501 1.363 1.00 97.06 86 GLU A C 1
ATOM 669 O O . GLU A 1 86 ? 15.336 -6.746 1.305 1.00 97.06 86 GLU A O 1
ATOM 674 N N . ARG A 1 87 ? 13.631 -5.733 2.345 1.00 95.62 87 ARG A N 1
ATOM 675 C CA . ARG A 1 87 ? 14.415 -5.118 3.440 1.00 95.62 87 ARG A CA 1
ATOM 676 C C . ARG A 1 87 ? 15.567 -4.229 2.962 1.00 95.62 87 ARG A C 1
ATOM 678 O O . ARG A 1 87 ? 16.613 -4.130 3.600 1.00 95.62 87 ARG A O 1
ATOM 685 N N . ARG A 1 88 ? 15.351 -3.548 1.847 1.00 96.31 88 ARG A N 1
ATOM 686 C CA . ARG A 1 88 ? 16.273 -2.590 1.241 1.00 96.31 88 ARG A CA 1
ATOM 687 C C . ARG A 1 88 ? 16.021 -1.192 1.807 1.00 96.31 88 ARG A C 1
ATOM 689 O O . ARG A 1 88 ? 15.044 -0.946 2.524 1.00 96.31 88 ARG A O 1
ATOM 696 N N . LYS A 1 89 ? 16.905 -0.243 1.484 1.00 96.19 89 LYS A N 1
ATOM 697 C CA . LYS A 1 89 ? 16.721 1.162 1.873 1.00 96.19 89 LYS A CA 1
ATOM 698 C C . LYS A 1 89 ? 15.436 1.695 1.229 1.00 96.19 89 LYS A C 1
ATOM 700 O O . LYS A 1 89 ? 15.276 1.629 0.017 1.00 96.19 89 LYS A O 1
ATOM 705 N N . ARG A 1 90 ? 14.526 2.223 2.048 1.00 96.31 90 ARG A N 1
ATOM 706 C CA . ARG A 1 90 ? 13.184 2.662 1.633 1.00 96.31 90 ARG A CA 1
ATOM 707 C C . ARG A 1 90 ? 13.245 4.073 1.041 1.00 96.31 90 ARG A C 1
ATOM 709 O O . ARG A 1 90 ? 13.008 5.048 1.748 1.00 96.31 90 ARG A O 1
ATOM 716 N N . THR A 1 91 ? 13.627 4.190 -0.224 1.00 95.88 91 THR A N 1
ATOM 717 C CA . THR A 1 91 ? 13.836 5.474 -0.918 1.00 95.88 91 THR A CA 1
ATOM 718 C C . THR A 1 91 ? 12.779 5.765 -1.980 1.00 95.88 91 THR A C 1
ATOM 720 O O . THR A 1 91 ? 12.576 6.929 -2.324 1.00 95.88 91 THR A O 1
ATOM 723 N N . GLY A 1 92 ? 12.111 4.734 -2.509 1.00 95.50 92 GLY A N 1
ATOM 724 C CA . GLY A 1 92 ? 11.264 4.826 -3.701 1.00 95.50 92 GLY A CA 1
ATOM 725 C C . GLY A 1 92 ? 12.038 5.186 -4.975 1.00 95.50 92 GLY A C 1
ATOM 726 O O . GLY A 1 92 ? 11.424 5.498 -5.983 1.00 95.50 92 GLY A O 1
ATOM 727 N N . ILE A 1 93 ? 13.373 5.195 -4.930 1.00 95.38 93 ILE A N 1
ATOM 728 C CA . ILE A 1 93 ? 14.234 5.550 -6.062 1.00 95.38 93 ILE A CA 1
ATOM 729 C C . ILE A 1 93 ? 14.624 4.273 -6.800 1.00 95.38 93 ILE A C 1
ATOM 731 O O . ILE A 1 93 ? 15.102 3.322 -6.174 1.00 95.38 93 ILE A O 1
ATOM 735 N N . LEU A 1 94 ? 14.452 4.273 -8.122 1.00 95.12 94 LEU A N 1
ATOM 736 C CA . LEU A 1 94 ? 14.935 3.205 -8.986 1.00 95.12 94 LEU A CA 1
ATOM 737 C C . LEU A 1 94 ? 16.442 3.361 -9.204 1.00 95.12 94 LEU A C 1
ATOM 739 O O . LEU A 1 94 ? 16.906 4.395 -9.673 1.00 95.12 94 LEU A O 1
ATOM 743 N N . THR A 1 95 ? 17.208 2.329 -8.869 1.00 93.62 95 THR A N 1
ATOM 744 C CA . THR A 1 95 ? 18.645 2.255 -9.167 1.00 93.62 95 THR A CA 1
ATOM 745 C C . THR A 1 95 ? 18.932 0.967 -9.928 1.00 93.62 95 THR A C 1
ATOM 747 O O . THR A 1 95 ? 18.141 0.024 -9.879 1.00 93.62 95 THR A O 1
ATOM 750 N N . ILE A 1 96 ? 20.102 0.865 -10.559 1.00 90.88 96 ILE A N 1
ATOM 751 C CA . ILE A 1 96 ? 20.541 -0.383 -11.206 1.00 90.88 96 ILE A CA 1
ATOM 752 C C . ILE A 1 96 ? 20.542 -1.555 -10.206 1.00 90.88 96 ILE A C 1
ATOM 754 O O . ILE A 1 96 ? 20.187 -2.684 -10.553 1.00 90.88 96 ILE A O 1
ATOM 758 N N . ALA A 1 97 ? 20.901 -1.300 -8.944 1.00 93.19 97 ALA A N 1
ATOM 759 C CA . ALA A 1 97 ? 20.865 -2.313 -7.894 1.00 93.19 97 ALA A CA 1
ATOM 760 C C . ALA A 1 97 ? 19.433 -2.787 -7.588 1.00 93.19 97 ALA A C 1
ATOM 762 O O . ALA A 1 97 ? 19.243 -3.974 -7.316 1.00 93.19 97 ALA A O 1
ATOM 763 N N . GLU A 1 98 ? 18.438 -1.895 -7.669 1.00 96.50 98 GLU A N 1
ATOM 764 C CA . GLU A 1 98 ? 17.023 -2.256 -7.529 1.00 96.50 98 GLU A CA 1
ATOM 765 C C . GLU A 1 98 ? 16.553 -3.131 -8.693 1.00 96.50 98 GLU A C 1
ATOM 767 O O . GLU A 1 98 ? 15.996 -4.194 -8.446 1.00 96.50 98 GLU A O 1
ATOM 772 N N . ILE A 1 99 ? 16.859 -2.769 -9.942 1.00 95.25 99 ILE A N 1
ATOM 773 C CA . ILE A 1 99 ? 16.464 -3.559 -11.125 1.00 95.25 99 ILE A CA 1
ATOM 774 C C . ILE A 1 99 ? 17.068 -4.965 -11.062 1.00 95.25 99 ILE A C 1
ATOM 776 O O . ILE A 1 99 ? 16.374 -5.969 -11.224 1.00 95.25 99 ILE A O 1
ATOM 780 N N . ARG A 1 100 ? 18.366 -5.067 -10.741 1.00 95.25 100 ARG A N 1
ATOM 781 C CA . ARG A 1 100 ? 19.037 -6.364 -10.554 1.00 95.25 100 ARG A CA 1
ATOM 782 C C . ARG A 1 100 ? 18.383 -7.194 -9.450 1.00 95.25 100 ARG A C 1
ATOM 784 O O . ARG A 1 100 ? 18.312 -8.415 -9.580 1.00 95.25 100 ARG A O 1
ATOM 791 N N . ALA A 1 101 ? 17.936 -6.562 -8.365 1.00 96.94 101 ALA A N 1
ATOM 792 C CA . ALA A 1 101 ? 17.211 -7.249 -7.302 1.00 96.94 101 ALA A CA 1
ATOM 793 C C . ALA A 1 101 ? 15.826 -7.715 -7.783 1.00 96.94 101 ALA A C 1
ATOM 795 O O . ALA A 1 101 ? 15.477 -8.873 -7.566 1.00 96.94 101 ALA A O 1
ATOM 796 N N . MET A 1 102 ? 15.080 -6.871 -8.503 1.00 97.38 102 MET A N 1
ATOM 797 C CA . MET A 1 102 ? 13.761 -7.206 -9.053 1.00 97.38 102 MET A CA 1
ATOM 798 C C . MET A 1 102 ? 13.827 -8.408 -10.001 1.00 97.38 102 MET A C 1
ATOM 800 O O . MET A 1 102 ? 13.017 -9.325 -9.863 1.00 97.38 102 MET A O 1
ATOM 804 N N . ARG A 1 103 ? 14.839 -8.477 -10.882 1.00 96.94 103 ARG A N 1
ATOM 805 C CA . ARG A 1 103 ? 15.062 -9.615 -11.800 1.00 96.94 103 ARG A CA 1
ATOM 806 C C . ARG A 1 103 ? 15.193 -10.960 -11.078 1.00 96.94 103 ARG A C 1
ATOM 808 O O . ARG A 1 103 ? 14.757 -11.979 -11.600 1.00 96.94 103 ARG A O 1
ATOM 815 N N . ARG A 1 104 ? 15.786 -10.968 -9.879 1.00 96.81 104 ARG A N 1
ATOM 816 C CA . ARG A 1 104 ? 15.972 -12.181 -9.057 1.00 96.81 104 ARG A CA 1
ATOM 817 C C . ARG A 1 104 ? 14.823 -12.440 -8.083 1.00 96.81 104 ARG A C 1
ATOM 819 O O . ARG A 1 104 ? 14.753 -13.519 -7.500 1.00 96.81 104 ARG A O 1
ATOM 826 N N . SER A 1 105 ? 13.952 -11.456 -7.881 1.00 96.81 105 SER A N 1
ATOM 827 C CA . SER A 1 105 ? 12.846 -11.551 -6.935 1.00 96.81 105 SER A CA 1
ATOM 828 C C . SER A 1 105 ? 11.704 -12.408 -7.473 1.00 96.81 105 SER A C 1
ATOM 830 O O . SER A 1 105 ? 11.452 -12.490 -8.682 1.00 96.81 105 SER A O 1
ATOM 832 N N . LYS A 1 106 ? 10.976 -13.014 -6.539 1.00 96.38 106 LYS A N 1
ATOM 833 C CA . LYS A 1 106 ? 9.738 -13.749 -6.791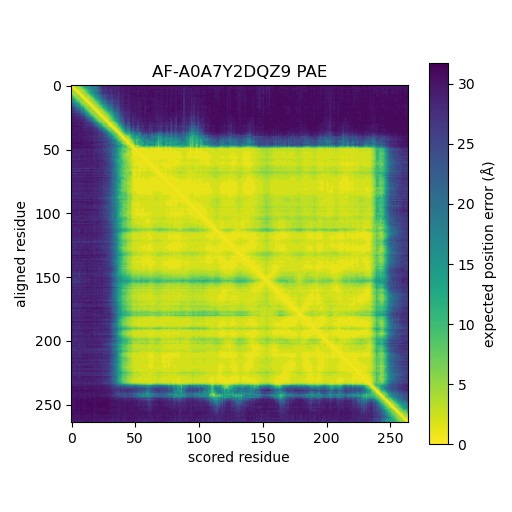 1.00 96.38 106 LYS A CA 1
ATOM 834 C C . LYS A 1 106 ? 8.583 -13.020 -6.116 1.00 96.38 106 LYS A C 1
ATOM 836 O O . LYS A 1 106 ? 8.795 -12.161 -5.261 1.00 96.38 106 LYS A O 1
ATOM 841 N N . ARG A 1 107 ? 7.356 -13.381 -6.486 1.00 97.44 107 ARG A N 1
ATOM 842 C CA . ARG A 1 107 ? 6.165 -12.941 -5.758 1.00 97.44 107 ARG A CA 1
ATOM 843 C C . ARG A 1 107 ? 6.301 -13.333 -4.275 1.00 97.44 107 ARG A C 1
ATOM 845 O O . ARG A 1 107 ? 6.604 -14.499 -4.001 1.00 97.44 107 ARG A O 1
ATOM 852 N N . PRO A 1 108 ? 6.111 -12.400 -3.328 1.00 95.88 108 PRO A N 1
ATOM 853 C CA . PRO A 1 108 ? 6.096 -12.718 -1.906 1.00 95.88 108 PRO A CA 1
ATOM 854 C C . PRO A 1 108 ? 4.999 -13.729 -1.577 1.00 95.88 108 PRO A C 1
ATOM 856 O O . PRO A 1 108 ? 3.914 -13.679 -2.153 1.00 95.88 108 PRO A O 1
ATOM 859 N N . LYS A 1 109 ? 5.286 -14.635 -0.644 1.00 95.25 109 LYS A N 1
ATOM 860 C CA . LYS A 1 109 ? 4.286 -15.553 -0.091 1.00 95.25 109 LYS A CA 1
ATOM 861 C C . LYS A 1 109 ? 3.558 -14.878 1.077 1.00 95.25 109 LYS A C 1
ATOM 863 O O . LYS A 1 109 ? 4.231 -14.153 1.821 1.00 95.25 109 LYS A O 1
ATOM 868 N N . PRO A 1 110 ? 2.247 -15.111 1.245 1.00 94.94 110 PRO A N 1
ATOM 869 C CA . PRO A 1 110 ? 1.534 -14.630 2.420 1.00 94.94 110 PRO A CA 1
ATOM 870 C C . PRO A 1 110 ? 2.026 -15.356 3.679 1.00 94.94 110 PRO A C 1
ATOM 872 O O . PRO A 1 110 ? 2.669 -16.410 3.602 1.00 94.94 110 PRO A O 1
ATOM 875 N N . LEU A 1 111 ? 1.771 -14.764 4.843 1.00 92.69 111 LEU A N 1
ATOM 876 C CA . LEU A 1 111 ? 2.060 -15.380 6.134 1.00 92.69 111 LEU A CA 1
ATOM 877 C C . LEU A 1 111 ? 0.978 -16.392 6.538 1.00 92.69 111 LEU A C 1
ATOM 879 O O . LEU A 1 111 ? 1.305 -17.417 7.139 1.00 92.69 111 LEU A O 1
ATOM 883 N N . TYR A 1 112 ? -0.277 -16.103 6.211 1.00 91.38 112 TYR A N 1
ATOM 884 C CA . TYR A 1 112 ? -1.449 -16.919 6.494 1.00 91.38 112 TYR A CA 1
ATOM 885 C C . TYR A 1 112 ? -2.027 -17.485 5.197 1.00 91.38 112 TYR A C 1
ATOM 887 O O . TYR A 1 112 ? -1.862 -16.911 4.120 1.00 91.38 112 TYR A O 1
ATOM 895 N N . THR A 1 113 ? -2.698 -18.627 5.312 1.00 92.69 113 THR A N 1
ATOM 896 C CA . THR A 1 113 ? -3.350 -19.308 4.191 1.00 92.69 113 THR A CA 1
ATOM 897 C C . THR A 1 113 ? -4.831 -19.545 4.470 1.00 92.69 113 THR A C 1
ATOM 899 O O . THR A 1 113 ? -5.285 -19.463 5.619 1.00 92.69 113 THR A O 1
ATOM 902 N N . GLY A 1 114 ? -5.590 -19.842 3.418 1.00 91.88 114 GLY A N 1
ATOM 903 C CA . GLY A 1 114 ? -7.021 -20.114 3.465 1.00 91.88 114 GLY A CA 1
ATOM 904 C C . GLY A 1 114 ? -7.837 -19.016 2.789 1.00 91.88 114 GLY A C 1
ATOM 905 O O . GLY A 1 114 ? -7.579 -18.644 1.650 1.00 91.88 114 GLY A O 1
ATOM 906 N N . ALA A 1 115 ? -8.869 -18.525 3.477 1.00 93.06 115 ALA A N 1
ATOM 907 C CA . ALA A 1 115 ? -9.779 -17.533 2.908 1.00 93.06 115 ALA A CA 1
ATOM 908 C C . ALA A 1 115 ? -9.047 -16.244 2.494 1.00 93.06 115 ALA A C 1
ATOM 910 O O . ALA A 1 115 ? -8.105 -15.810 3.165 1.00 93.06 115 ALA A O 1
ATOM 911 N N . ALA A 1 116 ? -9.531 -15.592 1.433 1.00 97.75 116 ALA A N 1
ATOM 912 C CA . ALA A 1 116 ? -9.031 -14.300 0.984 1.00 97.75 116 ALA A CA 1
ATOM 913 C C . ALA A 1 116 ? -8.996 -13.292 2.138 1.00 97.75 116 ALA A C 1
ATOM 915 O O . ALA A 1 116 ? -9.953 -13.160 2.903 1.00 97.75 116 ALA A O 1
ATOM 916 N N . HIS A 1 117 ? -7.896 -12.556 2.255 1.00 98.50 117 HIS A N 1
ATOM 917 C CA . HIS A 1 117 ? -7.665 -11.662 3.382 1.00 98.50 117 HIS A CA 1
ATOM 918 C C . HIS A 1 117 ? -6.672 -10.551 3.035 1.00 98.50 117 HIS A C 1
ATOM 920 O O . HIS A 1 117 ? -6.004 -10.552 2.000 1.00 98.50 117 HIS A O 1
ATOM 926 N N . VAL A 1 118 ? -6.581 -9.567 3.926 1.00 98.75 118 VAL A N 1
ATOM 927 C CA . VAL A 1 118 ? -5.550 -8.530 3.889 1.00 98.75 118 VAL A CA 1
ATOM 928 C C . VAL A 1 118 ? -4.526 -8.808 4.979 1.00 98.75 118 VAL A C 1
ATOM 930 O O . VAL A 1 118 ? -4.891 -8.926 6.145 1.00 98.75 118 VAL A O 1
ATOM 933 N N . GLU A 1 119 ? -3.244 -8.813 4.630 1.00 98.44 119 GLU A N 1
ATOM 934 C CA . GLU A 1 119 ? -2.148 -8.807 5.600 1.00 98.44 119 GLU A CA 1
ATOM 935 C C . GLU A 1 119 ? -1.489 -7.433 5.662 1.00 98.44 119 GLU A C 1
ATOM 937 O O . GLU A 1 119 ? -1.264 -6.776 4.645 1.00 98.44 119 GLU A O 1
ATOM 942 N N . ILE A 1 120 ? -1.146 -6.994 6.869 1.00 98.62 120 ILE A N 1
ATOM 943 C CA . ILE A 1 120 ? -0.446 -5.739 7.123 1.00 98.62 120 ILE A CA 1
ATOM 944 C C . ILE A 1 120 ? 0.780 -6.045 7.977 1.00 98.62 120 ILE A C 1
ATOM 946 O O . ILE A 1 120 ? 0.689 -6.178 9.202 1.00 98.62 120 ILE A O 1
ATOM 950 N N . ASP A 1 121 ? 1.941 -6.081 7.323 1.00 97.44 121 ASP A N 1
ATOM 951 C CA . ASP A 1 121 ? 3.235 -6.154 7.991 1.00 97.44 121 ASP A CA 1
ATOM 952 C C . ASP A 1 121 ? 3.628 -4.739 8.427 1.00 97.44 121 ASP A C 1
ATOM 954 O O . ASP A 1 121 ? 4.158 -3.928 7.656 1.00 97.44 121 ASP A O 1
ATOM 958 N N . ILE A 1 122 ? 3.371 -4.423 9.695 1.00 96.31 122 ILE A N 1
ATOM 959 C CA . ILE A 1 122 ? 3.661 -3.095 10.248 1.00 96.31 122 ILE A CA 1
ATOM 960 C C . ILE A 1 122 ? 5.153 -2.884 10.511 1.00 96.31 122 ILE A C 1
ATOM 962 O O . ILE A 1 122 ? 5.592 -1.747 10.676 1.00 96.31 122 ILE A O 1
ATOM 966 N N . LYS A 1 123 ? 5.969 -3.939 10.510 1.00 94.50 123 LYS A N 1
ATOM 967 C CA . LYS A 1 123 ? 7.419 -3.804 10.665 1.00 94.50 123 LYS A CA 1
ATOM 968 C C . LYS A 1 123 ? 8.059 -3.379 9.346 1.00 94.50 123 LYS A C 1
ATOM 970 O O . LYS A 1 123 ? 8.863 -2.438 9.294 1.00 94.50 123 LYS A O 1
ATOM 975 N N . ARG A 1 124 ? 7.661 -4.027 8.251 1.00 96.31 124 ARG A N 1
ATOM 976 C CA . ARG A 1 124 ? 8.079 -3.669 6.888 1.00 96.31 124 ARG A CA 1
ATOM 977 C C . ARG A 1 124 ? 7.301 -2.484 6.323 1.00 96.31 124 ARG A C 1
ATOM 979 O O . ARG A 1 124 ? 7.820 -1.819 5.434 1.00 96.31 124 ARG A O 1
ATOM 986 N N . GLN A 1 125 ? 6.139 -2.147 6.888 1.00 98.12 125 GLN A N 1
ATOM 987 C CA . GLN A 1 125 ? 5.231 -1.104 6.398 1.00 98.12 125 GLN A CA 1
ATOM 988 C C . GLN A 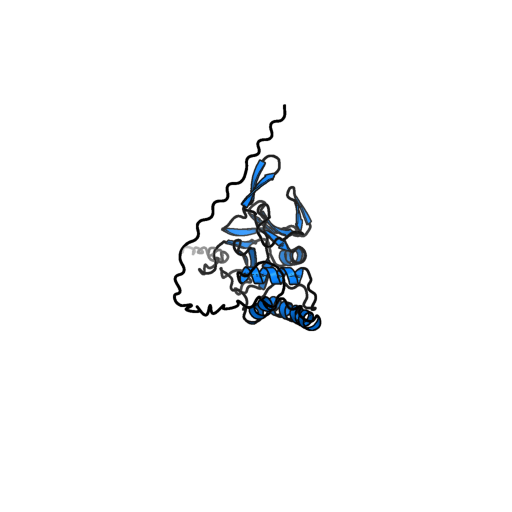1 125 ? 4.665 -1.425 5.006 1.00 98.12 125 GLN A C 1
ATOM 990 O O . GLN A 1 125 ? 4.656 -0.564 4.121 1.00 98.12 125 GLN A O 1
ATOM 995 N N . VAL A 1 126 ? 4.187 -2.652 4.812 1.00 98.38 126 VAL A N 1
ATOM 996 C CA . VAL A 1 126 ? 3.596 -3.135 3.554 1.00 98.38 126 VAL A CA 1
ATOM 997 C C . VAL A 1 126 ? 2.254 -3.820 3.817 1.00 98.38 126 VAL A C 1
ATOM 999 O O . VAL A 1 126 ? 2.048 -4.396 4.884 1.00 98.38 126 VAL A O 1
ATOM 1002 N N . LEU A 1 127 ? 1.345 -3.708 2.853 1.00 98.69 127 LEU A N 1
ATOM 1003 C CA . LEU A 1 127 ? 0.071 -4.413 2.817 1.00 98.69 127 LEU A CA 1
ATOM 1004 C C . LEU A 1 127 ? 0.080 -5.416 1.666 1.00 98.69 127 LEU A C 1
ATOM 1006 O O . LEU A 1 127 ? 0.504 -5.065 0.562 1.00 98.69 127 LEU A O 1
ATOM 1010 N N . PHE A 1 128 ? -0.443 -6.610 1.924 1.00 98.69 128 PHE A N 1
ATOM 1011 C CA . PHE A 1 128 ? -0.693 -7.658 0.941 1.00 98.69 128 PHE A CA 1
ATOM 1012 C C . PHE A 1 128 ? -2.198 -7.928 0.856 1.00 98.69 128 PHE A C 1
ATOM 1014 O O . PHE A 1 128 ? -2.863 -8.049 1.883 1.00 98.69 128 PHE A O 1
ATOM 1021 N N . LEU A 1 129 ? -2.737 -8.022 -0.358 1.00 98.69 129 LEU A N 1
ATOM 1022 C CA . LEU A 1 129 ? -4.069 -8.572 -0.607 1.00 98.69 129 LEU A CA 1
ATOM 1023 C C . LEU A 1 129 ? -3.912 -10.000 -1.128 1.00 98.69 129 LEU A C 1
ATOM 1025 O O . LEU A 1 129 ? -3.313 -10.202 -2.187 1.00 98.69 129 LEU A O 1
ATOM 1029 N N . VAL A 1 130 ? -4.452 -10.965 -0.395 1.00 98.62 130 VAL A N 1
ATOM 1030 C CA . VAL A 1 130 ? -4.330 -12.402 -0.658 1.00 98.62 130 VAL A CA 1
ATOM 1031 C C . VAL A 1 130 ? -5.683 -12.928 -1.133 1.00 98.62 130 VAL A C 1
ATOM 1033 O O . VAL A 1 130 ? -6.711 -12.562 -0.561 1.00 98.62 130 VAL A O 1
ATOM 1036 N N . ASN A 1 131 ? -5.702 -13.722 -2.206 1.00 97.31 131 ASN A N 1
ATOM 1037 C CA . ASN A 1 131 ? -6.924 -14.375 -2.692 1.00 97.31 131 ASN A CA 1
ATOM 1038 C C . ASN A 1 131 ? -7.153 -15.734 -1.998 1.00 97.31 131 ASN A C 1
ATOM 1040 O O . ASN A 1 131 ? -6.346 -16.156 -1.177 1.00 97.31 131 ASN A O 1
ATOM 1044 N N . ASP A 1 132 ? -8.239 -16.423 -2.350 1.00 95.31 132 ASP A N 1
ATOM 1045 C CA . ASP A 1 132 ? -8.599 -17.738 -1.792 1.00 95.31 132 ASP A CA 1
ATOM 1046 C C . ASP A 1 132 ? -7.676 -18.897 -2.243 1.00 95.31 132 ASP A C 1
ATOM 1048 O O . ASP A 1 132 ? -7.879 -20.040 -1.843 1.00 95.31 132 ASP A O 1
ATOM 1052 N N . GLU A 1 133 ? -6.672 -18.616 -3.082 1.00 95.56 133 GLU A N 1
ATOM 1053 C CA . GLU A 1 133 ? -5.664 -19.571 -3.576 1.00 95.56 133 GLU A CA 1
ATOM 1054 C C . GLU A 1 133 ? -4.276 -19.301 -2.961 1.00 95.56 133 GLU A C 1
ATOM 1056 O O . GLU A 1 133 ? -3.250 -19.696 -3.516 1.00 95.56 133 GLU A O 1
ATOM 1061 N N . ASP A 1 134 ? -4.222 -18.563 -1.846 1.00 95.81 134 ASP A N 1
ATOM 1062 C CA . ASP A 1 134 ? -2.988 -18.164 -1.154 1.00 95.81 134 ASP A CA 1
ATOM 1063 C C . ASP A 1 134 ? -2.015 -17.332 -2.015 1.00 95.81 134 ASP A C 1
ATOM 1065 O O . ASP A 1 134 ? -0.811 -17.232 -1.743 1.00 95.81 134 ASP A O 1
ATOM 1069 N N . LEU A 1 135 ? -2.527 -16.684 -3.064 1.00 97.00 135 LEU A N 1
ATOM 1070 C CA . LEU A 1 135 ? -1.747 -15.840 -3.954 1.00 97.00 135 LEU A CA 1
ATOM 1071 C C . LEU A 1 135 ? -1.838 -14.374 -3.520 1.00 97.00 135 LEU A C 1
ATOM 1073 O O . LEU A 1 135 ? -2.908 -13.765 -3.492 1.00 97.00 135 LEU A O 1
ATOM 1077 N N . VAL A 1 136 ? -0.681 -13.754 -3.273 1.00 98.31 136 VAL A N 1
ATOM 1078 C CA . VAL A 1 136 ? -0.583 -12.297 -3.102 1.00 98.31 136 VAL A CA 1
ATOM 1079 C C . VAL A 1 136 ? -0.886 -11.627 -4.441 1.00 98.31 136 VAL A C 1
ATOM 1081 O O . VAL A 1 136 ? -0.084 -11.698 -5.371 1.00 98.31 136 VAL A O 1
ATOM 1084 N N . THR A 1 137 ? -2.044 -10.985 -4.555 1.00 98.19 137 THR A N 1
ATOM 1085 C CA . THR A 1 137 ? -2.508 -10.350 -5.799 1.00 98.19 137 THR A CA 1
ATOM 1086 C C . THR A 1 137 ? -2.079 -8.894 -5.912 1.00 98.19 137 THR A C 1
ATOM 1088 O O . THR A 1 137 ? -1.788 -8.437 -7.013 1.00 98.19 137 THR A O 1
ATOM 1091 N N . HIS A 1 138 ? -2.032 -8.173 -4.787 1.00 98.69 138 HIS A N 1
ATOM 1092 C CA . HIS A 1 138 ? -1.682 -6.756 -4.748 1.00 98.69 138 HIS A CA 1
ATOM 1093 C C . HIS A 1 138 ? -0.798 -6.443 -3.542 1.00 98.69 138 HIS A C 1
ATOM 1095 O O . HIS A 1 138 ? -1.087 -6.868 -2.422 1.00 98.69 138 HIS A O 1
ATOM 1101 N N . ILE A 1 139 ? 0.243 -5.642 -3.766 1.00 98.88 139 ILE A N 1
ATOM 1102 C CA . ILE A 1 139 ? 1.179 -5.184 -2.738 1.00 98.88 139 ILE A CA 1
ATOM 1103 C C . ILE A 1 139 ? 1.257 -3.665 -2.773 1.00 98.88 139 ILE A C 1
ATOM 1105 O O . ILE A 1 139 ? 1.569 -3.068 -3.807 1.00 98.88 139 ILE A O 1
ATOM 1109 N N . LEU A 1 140 ? 1.011 -3.039 -1.624 1.00 98.69 140 LEU A N 1
ATOM 1110 C CA . LEU A 1 140 ? 1.070 -1.589 -1.454 1.00 98.69 140 LEU A CA 1
ATOM 1111 C C . LEU A 1 140 ? 2.017 -1.215 -0.313 1.00 98.69 140 LEU A C 1
ATOM 1113 O O . LEU A 1 140 ? 2.010 -1.865 0.736 1.00 98.69 140 LEU A O 1
ATOM 1117 N N . PRO A 1 141 ? 2.793 -0.124 -0.440 1.00 98.50 141 PRO A N 1
ATOM 1118 C CA . PRO A 1 141 ? 3.449 0.437 0.726 1.00 98.50 141 PRO A CA 1
ATOM 1119 C C . PRO A 1 141 ? 2.378 1.061 1.628 1.00 98.50 141 PRO A C 1
ATOM 1121 O O . PRO A 1 141 ? 1.457 1.721 1.148 1.00 98.50 141 PRO A O 1
ATOM 1124 N N . VAL A 1 142 ? 2.535 0.920 2.941 1.00 98.75 142 VAL A N 1
ATOM 1125 C CA . VAL A 1 142 ? 1.685 1.613 3.916 1.00 98.75 142 VAL A CA 1
ATOM 1126 C C . VAL A 1 142 ? 2.468 2.577 4.797 1.00 98.75 142 VAL A C 1
ATOM 1128 O O . VAL A 1 142 ? 3.694 2.498 4.894 1.00 98.75 142 VAL A O 1
ATOM 1131 N N . SER A 1 143 ? 1.745 3.487 5.445 1.00 98.44 143 SER A N 1
ATOM 1132 C CA . SER A 1 143 ? 2.212 4.249 6.606 1.00 98.44 143 SER A CA 1
ATOM 1133 C C . SER A 1 143 ? 1.217 4.055 7.751 1.00 98.44 143 SER A C 1
ATOM 1135 O O . SER A 1 143 ? 0.113 4.607 7.715 1.00 98.44 143 SER A O 1
ATOM 1137 N N . THR A 1 144 ? 1.603 3.290 8.769 1.00 98.56 144 THR A N 1
ATOM 1138 C CA . THR A 1 144 ? 0.760 2.973 9.934 1.00 98.56 144 THR A CA 1
ATOM 1139 C C . THR A 1 144 ? 0.999 3.932 11.103 1.00 98.56 144 THR A C 1
ATOM 1141 O O . THR A 1 144 ? 1.666 4.957 10.942 1.00 98.56 144 THR A O 1
ATOM 1144 N N . GLY A 1 145 ? 0.441 3.617 12.278 1.00 97.81 145 GLY A N 1
ATOM 1145 C CA . GLY A 1 145 ? 0.560 4.425 13.489 1.00 97.81 145 GLY A CA 1
ATOM 1146 C C 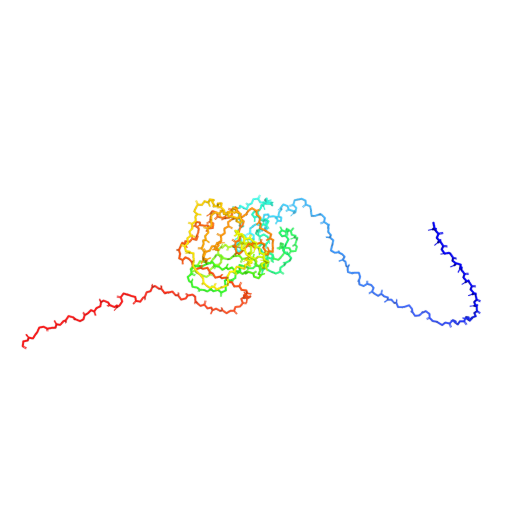. GLY A 1 145 ? 2.012 4.717 13.863 1.00 97.81 145 GLY A C 1
ATOM 1147 O O . GLY A 1 145 ? 2.837 3.806 13.902 1.00 97.81 145 GLY A O 1
ATOM 1148 N N . SER A 1 146 ? 2.307 5.989 14.129 1.00 97.38 146 SER A N 1
ATOM 1149 C CA . SER A 1 146 ? 3.657 6.497 14.408 1.00 97.38 146 SER A CA 1
ATOM 1150 C C . SER A 1 146 ? 4.259 6.031 15.736 1.00 97.38 146 SER A C 1
ATOM 1152 O O . SER A 1 146 ? 5.455 6.203 15.949 1.00 97.38 146 SER A O 1
ATOM 1154 N N . GLY A 1 147 ? 3.446 5.500 16.654 1.00 95.94 147 GLY A N 1
ATOM 1155 C CA . GLY A 1 147 ? 3.865 5.218 18.028 1.00 95.94 147 GLY A CA 1
ATOM 1156 C C . GLY A 1 147 ? 4.127 6.476 18.862 1.00 95.94 147 GLY A C 1
ATOM 1157 O O . GLY A 1 147 ? 4.708 6.379 19.936 1.00 95.94 147 GLY A O 1
ATOM 1158 N N . LYS A 1 148 ? 3.725 7.660 18.384 1.00 96.69 148 LYS A N 1
ATOM 1159 C CA . LYS A 1 148 ? 3.815 8.916 19.138 1.00 96.69 148 LYS A CA 1
ATOM 1160 C C . LYS A 1 148 ? 2.498 9.223 19.847 1.00 96.69 148 LYS A C 1
ATOM 1162 O O . LYS A 1 148 ? 1.429 8.747 19.461 1.00 96.69 148 LYS A O 1
ATOM 1167 N N . THR A 1 149 ? 2.583 10.050 20.882 1.00 96.62 149 THR A N 1
ATOM 1168 C CA . THR A 1 149 ? 1.398 10.662 21.490 1.00 96.62 149 THR A CA 1
ATOM 1169 C C . THR A 1 149 ? 0.830 11.733 20.559 1.00 96.62 149 THR A C 1
ATOM 1171 O O . THR A 1 149 ? 1.594 12.460 19.927 1.00 96.62 149 THR A O 1
ATOM 1174 N N . TYR A 1 150 ? -0.492 11.861 20.517 1.00 94.25 150 TYR A N 1
ATOM 1175 C CA . TYR A 1 150 ? -1.186 12.984 19.889 1.00 94.25 150 TYR A CA 1
ATOM 1176 C C . TYR A 1 150 ? -2.401 13.402 20.725 1.00 94.25 150 TYR A C 1
ATOM 1178 O O . TYR A 1 150 ? -2.817 12.669 21.623 1.00 94.25 150 TYR A O 1
ATOM 1186 N N . TYR A 1 151 ? -2.962 14.574 20.432 1.00 92.88 151 TYR A N 1
ATOM 1187 C CA . TYR A 1 151 ? -4.163 15.078 21.092 1.00 92.88 151 TYR A CA 1
ATOM 1188 C C . TYR A 1 151 ? -5.321 15.149 20.103 1.00 92.88 151 TYR A C 1
ATOM 1190 O O . TYR A 1 151 ? -5.143 15.560 18.958 1.00 92.88 151 TYR A O 1
ATOM 1198 N N . GLN A 1 152 ? -6.501 14.741 20.554 1.00 91.12 152 GLN A N 1
ATOM 1199 C CA . GLN A 1 152 ? -7.750 14.851 19.814 1.00 91.12 152 GLN A CA 1
ATOM 1200 C C . GLN A 1 152 ? 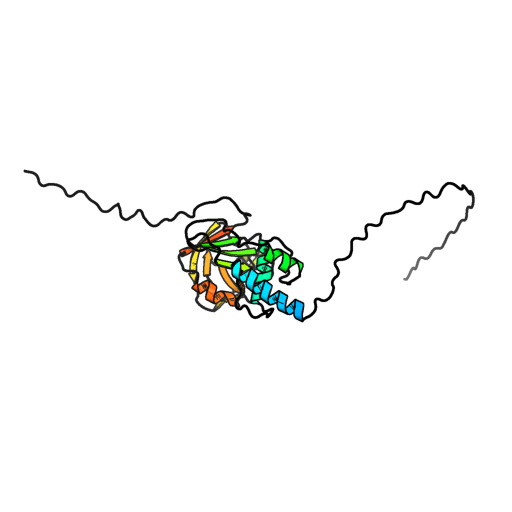-8.846 15.220 20.808 1.00 91.12 152 GLN A C 1
ATOM 1202 O O . GLN A 1 152 ? -8.954 14.588 21.854 1.00 91.12 152 GLN A O 1
ATOM 1207 N N . ASP A 1 153 ? -9.624 16.259 20.505 1.00 89.69 153 ASP A N 1
ATOM 1208 C CA . ASP A 1 153 ? -10.739 16.714 21.347 1.00 89.69 153 ASP A CA 1
ATOM 1209 C C . ASP A 1 153 ? -10.324 16.928 22.822 1.00 89.69 153 ASP A C 1
ATOM 1211 O O . ASP A 1 153 ? -10.999 16.512 23.761 1.00 89.69 153 ASP A O 1
ATOM 1215 N N . GLY A 1 154 ? -9.136 17.512 23.026 1.00 90.56 154 GLY A N 1
ATOM 1216 C CA . GLY A 1 154 ? -8.551 17.767 24.349 1.00 90.56 154 GLY A CA 1
ATOM 1217 C C . GLY A 1 154 ? -8.020 16.529 25.083 1.00 90.56 154 GLY A C 1
ATOM 1218 O O . GLY A 1 154 ? -7.440 16.655 26.159 1.00 90.56 154 GLY A O 1
ATOM 1219 N N . ARG A 1 155 ? -8.163 15.329 24.512 1.00 93.25 155 ARG A N 1
ATOM 1220 C CA . ARG A 1 155 ? -7.720 14.068 25.116 1.00 93.25 155 ARG A CA 1
ATOM 1221 C C . ARG A 1 155 ? -6.413 13.588 24.504 1.00 93.25 155 ARG A C 1
ATOM 1223 O O . ARG A 1 155 ? -6.159 13.747 23.312 1.00 93.25 155 ARG A O 1
ATOM 1230 N N . LYS A 1 156 ? -5.570 12.995 25.347 1.00 95.25 156 LYS A N 1
ATOM 1231 C CA . LYS A 1 156 ? -4.284 12.410 24.960 1.00 95.25 156 LYS A CA 1
ATOM 1232 C C . LYS A 1 156 ? -4.501 10.992 24.429 1.00 95.25 156 LYS A C 1
ATOM 1234 O O . LYS A 1 156 ? -5.119 10.168 25.097 1.00 95.25 156 LYS A O 1
ATOM 1239 N N . HIS A 1 157 ? -3.939 10.695 23.265 1.00 94.19 157 HIS A N 1
ATOM 1240 C CA . HIS A 1 157 ? -4.018 9.396 22.600 1.00 94.19 157 HIS A CA 1
ATOM 1241 C C . HIS A 1 157 ? -2.631 8.900 22.183 1.00 94.19 157 HIS A C 1
ATOM 1243 O O . HIS A 1 157 ? -1.679 9.674 22.073 1.00 94.19 157 HIS A O 1
ATOM 1249 N N . PHE A 1 158 ? -2.523 7.598 21.916 1.00 95.56 158 PHE A N 1
ATOM 1250 C CA . PHE A 1 158 ? -1.297 6.959 21.446 1.00 95.56 158 PHE A CA 1
ATOM 1251 C C . PHE A 1 158 ? -1.501 6.376 20.044 1.00 95.56 158 PHE A C 1
ATOM 1253 O O . PHE A 1 158 ? -2.393 5.558 19.828 1.00 95.56 158 PHE A O 1
ATOM 1260 N N . ALA A 1 159 ? -0.675 6.792 19.082 1.00 96.75 159 ALA A N 1
ATOM 1261 C CA . ALA A 1 159 ? -0.816 6.451 17.668 1.00 96.75 159 ALA A CA 1
ATOM 1262 C C . ALA A 1 159 ? -0.376 5.012 17.354 1.00 96.75 159 ALA A C 1
ATOM 1264 O O . ALA A 1 159 ? 0.648 4.784 16.703 1.00 96.75 159 ALA A O 1
ATOM 1265 N N . LYS A 1 160 ? -1.151 4.024 17.803 1.00 96.12 160 LYS A N 1
ATOM 1266 C CA . LYS A 1 160 ? -0.867 2.597 17.620 1.00 96.12 160 LYS A CA 1
ATOM 1267 C C . LYS A 1 160 ? -1.880 1.960 16.678 1.00 96.12 160 LYS A C 1
ATOM 1269 O O . LYS A 1 160 ? -3.078 1.985 16.926 1.00 96.12 160 LYS A O 1
ATOM 1274 N N . THR A 1 161 ? -1.388 1.333 15.614 1.00 98.25 161 THR A N 1
ATOM 1275 C CA . THR A 1 161 ? -2.209 0.419 14.807 1.00 98.25 161 THR A CA 1
ATOM 1276 C C . THR A 1 161 ? -2.388 -0.887 15.585 1.00 98.25 161 THR A C 1
ATOM 1278 O O . THR A 1 161 ? -1.383 -1.465 15.998 1.00 98.25 161 THR A O 1
ATOM 1281 N N . PRO A 1 162 ? -3.611 -1.356 15.856 1.00 97.06 162 PRO A N 1
ATOM 1282 C CA . PRO A 1 162 ? -3.824 -2.566 16.647 1.00 97.06 162 PRO A CA 1
ATOM 1283 C C . PRO A 1 162 ? -3.248 -3.789 15.919 1.00 97.06 162 PRO A C 1
ATOM 1285 O O . PRO A 1 162 ? -3.294 -3.849 14.694 1.00 97.06 162 PRO A O 1
ATOM 1288 N N . ARG A 1 163 ? -2.665 -4.733 16.667 1.00 96.69 163 ARG A N 1
ATOM 1289 C CA . ARG A 1 163 ? -2.178 -6.020 16.139 1.00 96.69 163 ARG A CA 1
ATOM 1290 C C . ARG A 1 163 ? -3.244 -7.080 16.386 1.00 96.69 163 ARG A C 1
ATOM 1292 O O . ARG A 1 163 ? -3.952 -6.979 17.385 1.00 96.69 163 ARG A O 1
ATOM 1299 N N . GLY A 1 164 ? -3.319 -8.085 15.522 1.00 96.06 164 GLY A N 1
ATOM 1300 C CA . GLY A 1 164 ? -4.277 -9.182 15.648 1.00 96.06 164 GLY A CA 1
ATOM 1301 C C . GLY A 1 164 ? -5.020 -9.472 14.352 1.00 96.06 164 GLY A C 1
ATOM 1302 O O . GLY A 1 164 ? -4.666 -8.951 13.292 1.00 96.06 164 GLY A O 1
ATOM 1303 N N . ILE A 1 165 ? -6.040 -10.318 14.465 1.00 96.69 165 ILE A N 1
ATOM 1304 C CA . ILE A 1 165 ? -6.945 -10.692 13.380 1.00 96.69 165 ILE A CA 1
ATOM 1305 C C . ILE A 1 165 ? -8.244 -9.912 13.571 1.00 96.69 165 ILE A C 1
ATOM 1307 O O . ILE A 1 165 ? -8.828 -9.892 14.652 1.00 96.69 165 ILE A O 1
ATOM 1311 N N . PHE A 1 166 ? -8.674 -9.245 12.512 1.00 98.06 166 PHE A N 1
ATOM 1312 C CA . PHE A 1 166 ? -9.875 -8.429 12.457 1.00 98.06 166 PHE A CA 1
ATOM 1313 C C . PHE A 1 166 ? -10.666 -8.772 11.198 1.00 98.06 166 PHE A C 1
ATOM 1315 O O . PHE A 1 166 ? -10.266 -9.616 10.400 1.00 98.06 166 PHE A O 1
ATOM 1322 N N . LYS A 1 167 ? -11.760 -8.048 10.979 1.00 98.31 167 LYS A N 1
ATOM 1323 C CA . LYS A 1 167 ? -12.510 -8.054 9.724 1.00 98.31 167 LYS A CA 1
ATOM 1324 C C . LYS A 1 167 ? -12.883 -6.636 9.341 1.00 98.31 167 LYS A C 1
ATOM 1326 O O . LYS A 1 167 ? -13.065 -5.793 10.218 1.00 98.31 167 LYS A O 1
ATOM 1331 N N . ILE A 1 168 ? -13.028 -6.362 8.049 1.00 98.62 168 ILE A N 1
ATOM 1332 C CA . ILE A 1 168 ? -13.617 -5.097 7.606 1.00 98.62 168 ILE A CA 1
ATOM 1333 C C . ILE A 1 168 ? -15.058 -5.045 8.118 1.00 98.62 168 ILE A C 1
ATOM 1335 O O . ILE A 1 168 ? -15.875 -5.889 7.770 1.00 98.62 168 ILE A O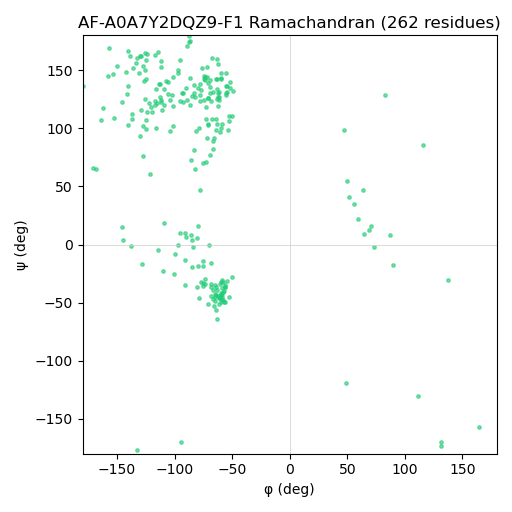 1
ATOM 1339 N N . THR A 1 169 ? -15.381 -4.058 8.945 1.00 98.50 169 THR A N 1
ATOM 1340 C CA . THR A 1 169 ? -16.716 -3.887 9.535 1.00 98.50 169 THR A CA 1
ATOM 1341 C C . THR A 1 169 ? -17.539 -2.835 8.811 1.00 98.50 169 THR A C 1
ATOM 1343 O O . THR A 1 169 ? -18.764 -2.868 8.860 1.00 98.50 169 THR A O 1
ATOM 1346 N N . ARG A 1 170 ? -16.883 -1.879 8.144 1.00 98.38 170 ARG A N 1
ATOM 1347 C CA . ARG A 1 170 ? -17.566 -0.779 7.458 1.00 98.38 170 ARG A CA 1
ATOM 1348 C C . ARG A 1 170 ? -16.699 -0.169 6.372 1.00 98.38 170 ARG A C 1
ATOM 1350 O O . ARG A 1 170 ? -15.496 -0.004 6.552 1.00 98.38 170 ARG A O 1
ATOM 1357 N N . GLN A 1 171 ? -17.322 0.264 5.284 1.00 98.31 171 GLN A N 1
ATOM 1358 C CA . GLN A 1 171 ? -16.660 0.988 4.201 1.00 98.31 171 GLN A CA 1
ATOM 1359 C C . GLN A 1 171 ? -17.374 2.314 3.939 1.00 98.31 171 GLN A C 1
ATOM 1361 O O . GLN A 1 171 ? -18.579 2.432 4.145 1.00 98.31 171 GLN A O 1
ATOM 1366 N N . ILE A 1 172 ? -16.631 3.318 3.478 1.00 98.31 172 ILE A N 1
ATOM 1367 C CA . ILE A 1 172 ? -17.207 4.511 2.852 1.00 98.31 172 ILE A CA 1
ATOM 1368 C C . ILE A 1 172 ? -16.647 4.578 1.440 1.00 98.31 172 ILE A C 1
ATOM 1370 O O . ILE A 1 172 ? -15.439 4.715 1.255 1.00 98.31 172 ILE A O 1
ATOM 1374 N N . LYS A 1 173 ? -17.526 4.506 0.442 1.00 97.50 173 LYS A N 1
ATOM 1375 C CA . LYS A 1 173 ? -17.171 4.592 -0.978 1.00 97.50 173 LYS A CA 1
ATOM 1376 C C . LYS A 1 173 ? -17.016 6.055 -1.406 1.00 97.50 173 LYS A C 1
ATOM 1378 O O . LYS A 1 173 ? -17.807 6.578 -2.176 1.00 97.50 173 LYS A O 1
ATOM 1383 N N . GLY A 1 174 ? -16.020 6.737 -0.843 1.00 97.31 174 GLY A N 1
ATOM 1384 C CA . GLY A 1 174 ? -15.771 8.150 -1.123 1.00 97.31 174 GLY A CA 1
ATOM 1385 C C . GLY A 1 174 ? -14.851 8.812 -0.105 1.00 97.31 174 GLY A C 1
ATOM 1386 O O . GLY A 1 174 ? -14.058 8.152 0.565 1.00 97.31 174 GLY A O 1
ATOM 1387 N N . VAL A 1 175 ? -14.942 10.135 0.009 1.00 98.06 175 VAL A N 1
ATOM 1388 C CA . VAL A 1 175 ? -14.092 10.935 0.901 1.00 98.06 175 VAL A CA 1
ATOM 1389 C C . VAL A 1 175 ? -14.770 11.129 2.254 1.00 98.06 175 VAL A C 1
ATOM 1391 O O . VAL A 1 175 ? -15.911 11.575 2.319 1.00 98.06 175 VAL A O 1
ATOM 1394 N N . ARG A 1 176 ? -14.051 10.864 3.349 1.00 97.12 176 ARG A N 1
ATOM 1395 C CA . ARG A 1 176 ? -14.466 11.227 4.710 1.00 97.12 176 ARG A CA 1
ATOM 1396 C C . ARG A 1 176 ? -13.529 12.291 5.266 1.00 97.12 176 ARG A C 1
ATOM 1398 O O . ARG A 1 176 ? -12.321 12.080 5.334 1.00 97.12 176 ARG A O 1
ATOM 1405 N N . ARG A 1 177 ? -14.090 13.402 5.737 1.00 96.38 177 ARG A N 1
ATOM 1406 C CA . ARG A 1 177 ? -13.368 14.385 6.555 1.00 96.38 177 ARG A CA 1
ATOM 1407 C C . ARG A 1 177 ? -13.517 13.992 8.025 1.00 96.38 177 ARG A C 1
ATOM 1409 O O . ARG A 1 177 ? -14.632 13.768 8.489 1.00 96.38 177 ARG A O 1
ATOM 1416 N N . ALA A 1 178 ? -12.403 13.829 8.727 1.00 91.38 178 ALA A N 1
ATOM 1417 C CA . ALA A 1 178 ? -12.360 13.485 10.145 1.00 91.38 178 ALA A CA 1
ATOM 1418 C C . ALA A 1 178 ? -11.432 14.464 10.891 1.00 91.38 178 ALA A C 1
ATOM 1420 O O . ALA A 1 178 ? -10.595 15.097 10.244 1.00 91.38 178 ALA A O 1
ATOM 1421 N N . PRO A 1 179 ? -11.516 14.563 12.232 1.00 89.94 179 PRO A N 1
ATOM 1422 C CA . PRO A 1 179 ? -10.692 15.501 13.006 1.00 89.94 179 PRO A CA 1
ATOM 1423 C C . PRO A 1 179 ? -9.180 15.367 12.762 1.00 89.94 179 PRO A C 1
ATOM 1425 O O . PRO A 1 179 ? -8.453 16.351 12.787 1.00 89.94 179 PRO A O 1
ATOM 1428 N N . LEU A 1 180 ? -8.703 14.152 12.467 1.00 89.75 180 LEU A N 1
ATOM 1429 C CA . LEU A 1 180 ? -7.282 13.852 12.240 1.00 89.75 180 LEU A CA 1
ATOM 1430 C C . LEU A 1 180 ? -6.868 13.856 10.756 1.00 89.75 180 LEU A C 1
ATOM 1432 O O . LEU A 1 180 ? -5.766 13.402 10.429 1.00 89.75 180 LEU A O 1
ATOM 1436 N N . GLY A 1 181 ? -7.746 14.315 9.859 1.00 91.56 181 GLY A N 1
ATOM 1437 C CA . GLY A 1 181 ? -7.465 14.485 8.435 1.00 91.56 181 GLY A CA 1
ATOM 1438 C C . GLY A 1 181 ? -8.519 13.898 7.494 1.00 91.56 181 GLY A C 1
ATOM 1439 O O . GLY A 1 181 ? -9.591 13.441 7.895 1.00 91.56 181 GLY A O 1
ATOM 1440 N N . VAL A 1 182 ? -8.194 13.923 6.202 1.00 96.62 182 VAL A N 1
ATOM 1441 C CA . VAL A 1 182 ? -9.038 13.399 5.121 1.00 96.62 182 VAL A CA 1
ATOM 1442 C C . VAL A 1 182 ? -8.709 11.930 4.857 1.00 96.62 182 VAL A C 1
ATOM 1444 O O . VAL A 1 182 ? -7.542 11.546 4.773 1.00 96.62 182 VAL A O 1
ATOM 1447 N N . LEU A 1 183 ? -9.744 11.105 4.722 1.00 98.31 183 LEU A N 1
ATOM 1448 C CA . LEU A 1 183 ? -9.643 9.686 4.409 1.00 98.31 183 LEU A CA 1
ATOM 1449 C C . LEU A 1 183 ? -10.316 9.424 3.057 1.00 98.31 183 LEU A C 1
ATOM 1451 O O . LEU A 1 183 ? -11.518 9.648 2.915 1.00 98.31 183 LEU A O 1
ATOM 1455 N N . TYR A 1 184 ? -9.565 8.912 2.082 1.00 98.69 184 TYR A N 1
ATOM 1456 C CA . TYR A 1 184 ? -10.113 8.497 0.786 1.00 98.69 184 TYR A CA 1
ATOM 1457 C C . TYR A 1 184 ? -10.465 7.006 0.819 1.00 98.69 184 TYR A C 1
ATOM 1459 O O . TYR A 1 184 ? -9.601 6.176 1.096 1.00 98.69 184 TYR A O 1
ATOM 1467 N N . HIS A 1 185 ? -11.719 6.668 0.537 1.00 98.81 185 HIS A N 1
ATOM 1468 C CA . HIS A 1 185 ? -12.260 5.306 0.508 1.00 98.81 185 HIS A CA 1
ATOM 1469 C C . HIS A 1 185 ? -11.925 4.463 1.758 1.00 98.81 185 HIS A C 1
ATOM 1471 O O . HIS A 1 185 ? -11.310 3.402 1.629 1.00 98.81 185 HIS A O 1
ATOM 1477 N N . PRO A 1 186 ? -12.235 4.931 2.986 1.00 98.75 186 PRO A N 1
ATOM 1478 C CA . PRO A 1 186 ? -11.832 4.229 4.199 1.00 98.75 186 PRO A CA 1
ATOM 1479 C C . PRO A 1 186 ? -12.575 2.903 4.402 1.00 98.75 186 PRO A C 1
ATOM 1481 O O . PRO A 1 186 ? -13.802 2.842 4.315 1.00 98.75 186 PRO A O 1
ATOM 1484 N N . ASN A 1 187 ? -11.813 1.871 4.767 1.00 98.81 187 ASN A N 1
ATOM 1485 C CA . ASN A 1 187 ? -12.274 0.526 5.115 1.00 98.81 187 ASN A CA 1
ATOM 1486 C C . ASN A 1 187 ? -11.925 0.272 6.589 1.00 98.81 187 ASN A C 1
ATOM 1488 O O . ASN A 1 187 ? -10.763 0.037 6.927 1.00 98.81 187 ASN A O 1
ATOM 1492 N N . TYR A 1 188 ? -12.909 0.411 7.474 1.00 98.69 188 TYR A N 1
ATOM 1493 C CA . TYR A 1 188 ? -12.764 0.264 8.922 1.00 98.69 188 TYR A CA 1
ATOM 1494 C C . TYR A 1 188 ? -12.683 -1.209 9.291 1.00 98.69 188 TYR A C 1
ATOM 1496 O O . TYR A 1 188 ? -13.507 -1.992 8.829 1.00 98.69 188 TYR A O 1
ATOM 1504 N N . PHE A 1 189 ? -11.718 -1.566 10.136 1.00 98.69 189 PHE A N 1
ATOM 1505 C CA . PHE A 1 189 ? -11.541 -2.945 10.606 1.00 98.69 189 PHE A CA 1
ATOM 1506 C C . PHE A 1 189 ? -11.448 -3.063 12.131 1.00 98.69 189 PHE A C 1
ATOM 1508 O O . PHE A 1 189 ? -11.628 -4.144 12.680 1.00 98.69 189 PHE A O 1
ATOM 1515 N N . HIS A 1 190 ? -11.193 -1.958 12.839 1.00 97.62 190 HIS A N 1
ATOM 1516 C CA . HIS A 1 190 ? -11.154 -1.953 14.298 1.00 97.62 190 HIS A CA 1
ATOM 1517 C C . HIS A 1 190 ? -11.505 -0.571 14.853 1.00 97.62 190 HIS A C 1
ATOM 1519 O O . HIS A 1 190 ? -10.711 0.363 14.745 1.00 97.62 190 HIS A O 1
ATOM 1525 N N . MET A 1 191 ? -12.687 -0.426 15.457 1.00 92.56 191 MET A N 1
ATOM 1526 C CA . MET A 1 191 ? -13.183 0.854 15.984 1.00 92.56 191 MET A CA 1
ATOM 1527 C C . MET A 1 191 ? -13.045 1.991 14.940 1.00 92.56 191 MET A C 1
ATOM 1529 O O . MET A 1 191 ? -13.608 1.916 13.849 1.00 92.56 191 MET A O 1
ATOM 1533 N N . GLY A 1 192 ? -12.280 3.044 15.246 1.00 93.31 192 GLY A N 1
ATOM 1534 C CA . GLY A 1 192 ? -11.990 4.157 14.334 1.00 93.31 192 GLY A CA 1
ATOM 1535 C C . GLY A 1 192 ? -10.828 3.923 13.358 1.00 93.31 192 GLY A C 1
ATOM 1536 O O . GLY A 1 192 ? -10.548 4.800 12.542 1.00 93.31 192 GLY A O 1
ATOM 1537 N N . VAL A 1 193 ? -10.146 2.776 13.424 1.00 97.81 193 VAL A N 1
ATOM 1538 C CA . VAL A 1 193 ? -8.976 2.448 12.599 1.00 97.81 193 VAL A CA 1
ATOM 1539 C C . VAL A 1 193 ? -9.414 1.873 11.253 1.00 97.81 193 VAL A C 1
ATOM 1541 O O . VAL A 1 193 ? -10.183 0.910 11.185 1.00 97.81 193 VAL A O 1
ATOM 1544 N N . ALA A 1 194 ? -8.895 2.461 10.174 1.00 98.50 194 ALA A N 1
ATOM 1545 C CA . ALA A 1 194 ? -9.210 2.078 8.804 1.00 98.50 194 ALA A CA 1
ATOM 1546 C C . ALA A 1 194 ? -7.968 1.947 7.919 1.00 98.50 194 ALA A C 1
ATOM 1548 O O . ALA A 1 194 ? -6.952 2.608 8.152 1.00 98.50 194 ALA A O 1
ATOM 1549 N N . ILE A 1 195 ? -8.102 1.150 6.858 1.00 98.88 195 ILE A N 1
ATOM 1550 C CA . ILE A 1 195 ? -7.244 1.210 5.673 1.00 98.88 195 ILE A CA 1
ATOM 1551 C C . ILE A 1 195 ? -7.840 2.259 4.734 1.00 98.88 195 ILE A C 1
ATOM 1553 O O . ILE A 1 195 ? -9.001 2.134 4.338 1.00 98.88 195 ILE A O 1
ATOM 1557 N N . HIS A 1 196 ? -7.087 3.307 4.400 1.00 98.81 196 HIS A N 1
ATOM 1558 C CA . HIS A 1 196 ? -7.598 4.401 3.571 1.00 98.81 196 HIS A CA 1
ATOM 1559 C C . HIS A 1 196 ? -6.508 5.060 2.724 1.00 98.81 196 HIS A C 1
ATOM 1561 O O . HIS A 1 196 ? -5.334 5.088 3.096 1.00 98.81 196 HIS A O 1
ATOM 1567 N N . GLY A 1 197 ? -6.915 5.649 1.602 1.00 98.62 197 GLY A N 1
ATOM 1568 C CA . GLY A 1 197 ? -6.065 6.514 0.796 1.00 98.62 197 GLY A CA 1
ATOM 1569 C C . GLY A 1 197 ? -5.636 7.763 1.558 1.00 98.62 197 GLY A C 1
ATOM 1570 O O . GLY A 1 197 ? -6.434 8.334 2.306 1.00 98.62 197 GLY A O 1
ATOM 1571 N N . SER A 1 198 ? -4.399 8.205 1.350 1.00 97.88 198 SER A N 1
ATOM 1572 C CA . SER A 1 198 ? -3.856 9.462 1.880 1.00 97.88 198 SER A CA 1
ATOM 1573 C C . SER A 1 198 ? -2.946 10.120 0.842 1.00 97.88 198 SER A C 1
ATOM 1575 O O . SER A 1 198 ? -2.291 9.428 0.062 1.00 97.88 198 SER A O 1
ATOM 1577 N N . ASP A 1 199 ? -2.900 11.453 0.853 1.00 93.81 199 ASP A N 1
ATOM 1578 C CA . ASP A 1 199 ? -1.999 12.249 0.008 1.00 93.81 199 ASP A CA 1
ATOM 1579 C C . ASP A 1 199 ? -0.545 12.218 0.530 1.00 93.81 199 ASP A C 1
ATOM 1581 O O . ASP A 1 199 ? 0.397 12.479 -0.209 1.00 93.81 199 ASP A O 1
ATOM 1585 N N . SER A 1 200 ? -0.344 11.842 1.800 1.00 92.69 200 SER A N 1
ATOM 1586 C CA . SER A 1 200 ? 0.978 11.674 2.416 1.00 92.69 200 SER A CA 1
ATOM 1587 C C . SER A 1 200 ? 1.179 10.238 2.905 1.00 92.69 200 SER A C 1
ATOM 1589 O O . SER A 1 200 ? 0.490 9.786 3.832 1.00 92.69 200 SER A O 1
ATOM 1591 N N . ILE A 1 201 ? 2.120 9.529 2.268 1.00 94.88 201 ILE A N 1
ATOM 1592 C CA . ILE A 1 201 ? 2.543 8.153 2.580 1.00 94.88 201 ILE A CA 1
ATOM 1593 C C . ILE A 1 201 ? 4.071 8.118 2.740 1.00 94.88 201 ILE A C 1
ATOM 1595 O O . ILE A 1 201 ? 4.789 7.682 1.837 1.00 94.88 201 ILE A O 1
ATOM 1599 N N . PRO A 1 202 ? 4.621 8.594 3.868 1.00 94.19 202 PRO A N 1
ATOM 1600 C CA . PRO A 1 202 ? 6.045 8.431 4.117 1.00 94.19 202 PRO A CA 1
ATOM 1601 C C . PRO A 1 202 ? 6.410 6.942 4.212 1.00 94.19 202 PRO A C 1
ATOM 1603 O O . PRO A 1 202 ? 5.598 6.088 4.567 1.00 94.19 202 PRO A O 1
ATOM 1606 N N . PHE A 1 203 ? 7.669 6.604 3.934 1.00 90.94 203 PHE A N 1
ATOM 1607 C CA . PHE A 1 203 ? 8.136 5.211 3.989 1.00 90.94 203 PHE A CA 1
ATOM 1608 C C . PHE A 1 203 ? 8.438 4.699 5.415 1.00 90.94 203 PHE A C 1
ATOM 1610 O O . PHE A 1 203 ? 9.063 3.647 5.596 1.00 90.94 203 PHE A O 1
ATOM 1617 N N . HIS A 1 204 ? 7.948 5.419 6.424 1.00 93.25 204 HIS A N 1
ATOM 1618 C CA . HIS A 1 204 ? 7.992 5.103 7.848 1.00 93.25 204 HIS A CA 1
ATOM 1619 C C . HIS A 1 204 ? 6.597 5.321 8.476 1.00 93.25 204 HIS A C 1
ATOM 1621 O O . HIS A 1 204 ? 5.782 6.034 7.889 1.00 93.25 204 HIS A O 1
ATOM 1627 N N . PRO A 1 205 ? 6.303 4.732 9.650 1.00 97.25 205 PRO A N 1
ATOM 1628 C CA . PRO A 1 205 ? 5.020 4.927 10.323 1.00 97.25 205 PRO A CA 1
ATOM 1629 C C . PRO A 1 205 ? 4.813 6.396 10.722 1.00 97.25 205 PRO A C 1
ATOM 1631 O O . PRO A 1 205 ? 5.644 6.973 11.423 1.00 97.25 205 PRO A O 1
ATOM 1634 N N . ALA A 1 206 ? 3.706 7.002 10.296 1.00 97.38 206 ALA A N 1
ATOM 1635 C CA . ALA A 1 206 ? 3.429 8.426 10.520 1.00 97.38 206 ALA A CA 1
ATOM 1636 C C . ALA A 1 206 ? 1.947 8.761 10.768 1.00 97.38 206 ALA A C 1
ATOM 1638 O O . ALA A 1 206 ? 1.577 9.933 10.840 1.00 97.38 206 ALA A O 1
ATOM 1639 N N . SER A 1 207 ? 1.064 7.765 10.848 1.00 97.06 207 SER A N 1
ATOM 1640 C CA . SER A 1 207 ? -0.360 8.007 11.086 1.00 97.06 207 SER A CA 1
ATOM 1641 C C . SER A 1 207 ? -0.685 8.088 12.582 1.00 97.06 207 SER A C 1
ATOM 1643 O O . SER A 1 207 ? 0.158 7.807 13.437 1.00 97.06 207 SER A O 1
ATOM 1645 N N . HIS A 1 208 ? -1.939 8.419 12.893 1.00 96.06 208 HIS A N 1
ATOM 1646 C CA . HIS A 1 208 ? -2.509 8.356 14.243 1.00 96.06 208 HIS A CA 1
ATOM 1647 C C . HIS A 1 208 ? -3.059 6.963 14.615 1.00 96.06 208 HIS A C 1
ATOM 1649 O O . HIS A 1 208 ? -3.696 6.803 15.645 1.00 96.06 208 HIS A O 1
ATOM 1655 N N . GLY A 1 209 ? -2.827 5.943 13.781 1.00 96.62 209 GLY A N 1
ATOM 1656 C CA . GLY A 1 209 ? -3.274 4.563 14.010 1.00 96.62 209 GLY A CA 1
ATOM 1657 C C . GLY A 1 209 ? -3.835 3.898 12.754 1.00 96.62 209 GLY A C 1
ATOM 1658 O O . GLY A 1 209 ? -3.654 2.697 12.569 1.00 96.62 209 GLY A O 1
ATOM 1659 N N . CYS A 1 210 ? -4.436 4.676 11.849 1.00 98.00 210 CYS A N 1
ATOM 1660 C CA . CYS A 1 210 ? -4.916 4.188 10.553 1.00 98.00 210 CYS A CA 1
ATOM 1661 C C . CYS A 1 210 ? -3.786 3.662 9.656 1.00 98.00 210 CYS A C 1
ATOM 1663 O O . CYS A 1 210 ? -2.618 4.023 9.808 1.00 98.00 210 CYS A O 1
ATOM 1665 N N . VAL A 1 211 ? -4.146 2.835 8.684 1.00 98.75 211 VAL A N 1
ATOM 1666 C CA . VAL A 1 211 ? -3.228 2.261 7.701 1.00 98.75 211 VAL A CA 1
ATOM 1667 C C . VAL A 1 211 ? -3.392 3.057 6.414 1.00 98.75 211 VAL A C 1
ATOM 1669 O O . VAL A 1 211 ? -4.373 2.904 5.689 1.00 98.75 211 VAL A O 1
ATOM 1672 N N . ARG A 1 212 ? -2.452 3.966 6.155 1.00 98.81 212 ARG A N 1
ATOM 1673 C CA . ARG A 1 212 ? -2.508 4.818 4.966 1.00 98.81 212 ARG A CA 1
ATOM 1674 C C . ARG A 1 212 ? -1.952 4.066 3.758 1.00 98.81 212 ARG A C 1
ATOM 1676 O O . ARG A 1 212 ? -0.818 3.599 3.835 1.00 98.81 212 ARG A O 1
ATOM 1683 N N . ILE A 1 213 ? -2.713 4.009 2.667 1.00 98.81 213 ILE A N 1
ATOM 1684 C CA . ILE A 1 213 ? -2.289 3.535 1.337 1.00 98.81 213 ILE A CA 1
ATOM 1685 C C . ILE A 1 2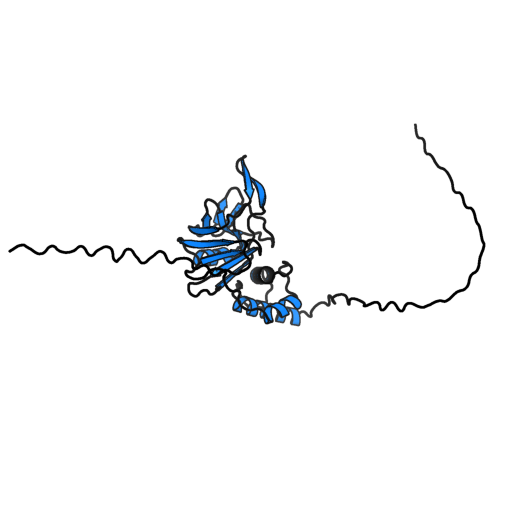13 ? -2.243 4.704 0.338 1.00 98.81 213 ILE A C 1
ATOM 1687 O O . ILE A 1 213 ? -2.913 5.716 0.564 1.00 98.81 213 ILE A O 1
ATOM 1691 N N . PRO A 1 214 ? -1.489 4.603 -0.770 1.00 98.44 214 PRO A N 1
ATOM 1692 C CA . PRO A 1 214 ? -1.475 5.640 -1.797 1.00 98.44 214 PRO A CA 1
ATOM 1693 C C . PRO A 1 214 ? -2.878 5.958 -2.324 1.00 98.44 214 PRO A C 1
ATOM 1695 O O . PRO A 1 214 ? -3.677 5.059 -2.597 1.00 98.44 214 PRO A O 1
ATOM 1698 N N . ARG A 1 215 ? -3.191 7.250 -2.480 1.00 97.94 215 ARG A N 1
ATOM 1699 C CA . ARG A 1 215 ? -4.530 7.703 -2.887 1.00 97.94 215 ARG A CA 1
ATOM 1700 C C . ARG A 1 215 ? -4.996 7.102 -4.215 1.00 97.94 215 ARG A C 1
ATOM 1702 O O . ARG A 1 215 ? -6.162 6.712 -4.291 1.00 97.94 215 ARG A O 1
ATOM 1709 N N . PHE A 1 216 ? -4.110 6.975 -5.208 1.00 97.75 216 PHE A N 1
ATOM 1710 C CA . PHE A 1 216 ? -4.436 6.396 -6.521 1.00 97.75 216 PHE A CA 1
ATOM 1711 C C . PHE A 1 216 ? -4.981 4.959 -6.415 1.00 97.75 216 PHE A C 1
ATOM 1713 O O . PHE A 1 216 ? -5.862 4.579 -7.177 1.00 97.75 216 PHE A O 1
ATOM 1720 N N . ALA A 1 217 ? -4.528 4.182 -5.425 1.00 98.38 217 ALA A N 1
ATOM 1721 C CA . ALA A 1 217 ? -4.967 2.803 -5.217 1.00 98.38 217 ALA A CA 1
ATOM 1722 C C . ALA A 1 217 ? -6.267 2.707 -4.400 1.00 98.38 217 ALA A C 1
ATOM 1724 O O . ALA A 1 217 ? -6.947 1.686 -4.431 1.00 98.38 217 ALA A O 1
ATOM 1725 N N . SER A 1 218 ? -6.634 3.761 -3.662 1.00 98.44 218 SER A N 1
ATOM 1726 C CA . SER A 1 218 ? -7.650 3.686 -2.601 1.00 98.44 218 SER A CA 1
ATOM 1727 C C . SER A 1 218 ? -9.036 3.244 -3.065 1.00 98.44 218 SER A C 1
ATOM 1729 O O . SER A 1 218 ? -9.654 2.408 -2.406 1.00 98.44 218 SER A O 1
ATOM 1731 N N . LYS A 1 219 ? -9.514 3.765 -4.203 1.00 98.62 219 LYS A N 1
ATOM 1732 C CA . LYS A 1 219 ? -10.826 3.398 -4.746 1.00 98.62 219 LYS A CA 1
ATOM 1733 C C . LYS A 1 219 ? -10.853 1.922 -5.123 1.00 98.62 219 LYS A C 1
ATOM 1735 O O . LYS A 1 219 ? -11.672 1.172 -4.606 1.00 98.62 219 LYS A O 1
ATOM 1740 N N . LYS A 1 220 ? -9.920 1.503 -5.983 1.00 98.50 220 LYS A N 1
ATOM 1741 C CA . LYS A 1 220 ? -9.857 0.123 -6.470 1.00 98.50 220 LYS A CA 1
ATOM 1742 C C . LYS A 1 220 ? -9.599 -0.861 -5.332 1.00 98.50 220 LYS A C 1
ATOM 1744 O O . LYS A 1 220 ? -10.244 -1.897 -5.299 1.00 98.50 220 LYS A O 1
ATOM 1749 N N . PHE A 1 221 ? -8.739 -0.521 -4.370 1.00 98.69 221 PHE A N 1
ATOM 1750 C CA . PHE A 1 221 ? -8.561 -1.318 -3.156 1.00 98.69 221 PHE A CA 1
ATOM 1751 C C . PHE A 1 221 ? -9.886 -1.491 -2.407 1.00 98.69 221 PHE A C 1
ATOM 1753 O O . PHE A 1 221 ? -10.258 -2.614 -2.091 1.00 98.69 221 PHE A O 1
ATOM 1760 N N . SER A 1 222 ? -10.625 -0.401 -2.168 1.00 98.62 222 SER A N 1
ATOM 1761 C CA . SER A 1 222 ? -11.929 -0.481 -1.503 1.00 98.62 222 SER A CA 1
ATOM 1762 C C . SER A 1 222 ? -12.929 -1.325 -2.289 1.00 98.62 222 SER A C 1
ATOM 1764 O O . SER A 1 222 ? -13.761 -1.972 -1.670 1.00 98.62 222 SER A O 1
ATOM 1766 N N . ASP A 1 223 ? -12.880 -1.318 -3.620 1.00 98.38 223 ASP A N 1
ATOM 1767 C CA . ASP A 1 223 ? -13.754 -2.132 -4.476 1.00 98.38 223 ASP A CA 1
ATOM 1768 C C . ASP A 1 223 ? -13.371 -3.621 -4.474 1.00 98.38 223 ASP A C 1
ATOM 1770 O O . ASP A 1 223 ? -14.246 -4.466 -4.627 1.00 98.38 223 ASP A O 1
ATOM 1774 N N . LEU A 1 224 ? -12.090 -3.945 -4.269 1.00 98.25 224 LEU A N 1
ATOM 1775 C CA . LEU A 1 224 ? -11.600 -5.323 -4.153 1.00 98.25 224 LEU A CA 1
ATOM 1776 C C . LEU A 1 224 ? -11.904 -5.950 -2.787 1.00 98.25 224 LEU A C 1
ATOM 1778 O O . LEU A 1 224 ? -12.092 -7.160 -2.695 1.00 98.25 224 LE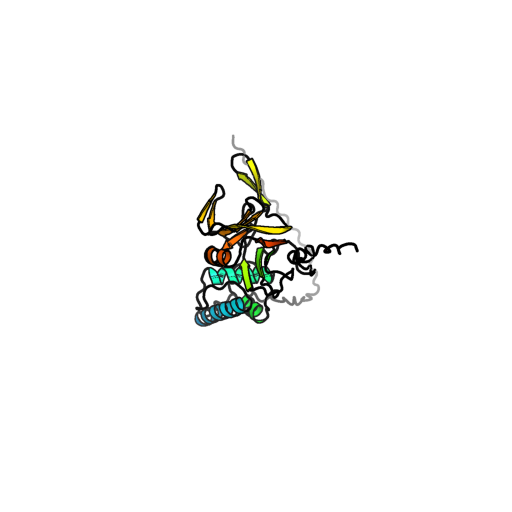U A O 1
ATOM 1782 N N . VAL A 1 225 ? -11.931 -5.148 -1.721 1.00 97.75 225 VAL A N 1
ATOM 1783 C CA . VAL A 1 225 ? -12.211 -5.635 -0.366 1.00 97.75 225 VAL A CA 1
ATOM 1784 C C . VAL A 1 225 ? -13.680 -5.434 0.006 1.00 97.75 225 VAL A C 1
ATOM 1786 O O . VAL A 1 225 ? -14.311 -4.458 -0.395 1.00 97.75 225 VAL A O 1
ATOM 1789 N N . ARG A 1 226 ? -14.234 -6.333 0.821 1.00 96.50 226 ARG A N 1
ATOM 1790 C CA . ARG A 1 226 ? -15.642 -6.304 1.250 1.00 96.50 226 ARG A CA 1
ATOM 1791 C C . ARG A 1 226 ? -15.771 -6.311 2.765 1.00 96.50 226 ARG A C 1
ATOM 1793 O O . ARG A 1 226 ? -14.863 -6.753 3.465 1.00 96.50 226 ARG A O 1
ATOM 1800 N N . VAL A 1 227 ? -16.915 -5.856 3.272 1.00 98.31 227 VAL A N 1
ATOM 1801 C CA . VAL A 1 227 ? -17.295 -6.099 4.672 1.00 98.31 227 VAL A CA 1
ATOM 1802 C C . VAL A 1 227 ? -17.243 -7.607 4.951 1.00 98.31 227 VAL A C 1
ATOM 1804 O O . VAL A 1 227 ? -17.630 -8.417 4.111 1.00 98.31 227 VAL A O 1
ATOM 1807 N N . GLY A 1 228 ? -16.687 -7.977 6.101 1.00 98.06 228 GLY A N 1
ATOM 1808 C CA . GLY A 1 228 ? -16.403 -9.357 6.489 1.00 98.06 228 GLY A CA 1
ATOM 1809 C C . GLY A 1 228 ? -15.023 -9.869 6.068 1.00 98.06 228 GLY A C 1
ATOM 1810 O O . GLY A 1 228 ? -14.561 -10.831 6.669 1.00 98.06 228 GLY A O 1
ATOM 1811 N N . LEU A 1 229 ? -14.327 -9.223 5.118 1.00 98.38 229 LEU A N 1
ATOM 1812 C CA . LEU A 1 229 ? -12.992 -9.665 4.699 1.00 98.38 229 LEU A CA 1
ATOM 1813 C C . LEU A 1 229 ? -12.010 -9.607 5.887 1.00 98.38 229 LEU A C 1
ATOM 1815 O O . LEU A 1 229 ? -11.895 -8.536 6.502 1.00 98.38 229 LEU A O 1
ATOM 1819 N N . PRO A 1 230 ? -11.293 -10.701 6.206 1.00 98.56 230 PRO A N 1
ATOM 1820 C CA . PRO A 1 230 ? -10.296 -10.705 7.265 1.00 98.56 230 PRO A CA 1
ATOM 1821 C C . PRO A 1 230 ? -9.170 -9.692 7.020 1.00 98.56 230 PRO A C 1
ATOM 1823 O O . PRO A 1 230 ? -8.708 -9.489 5.895 1.00 98.56 230 PRO A O 1
ATOM 1826 N N . VAL A 1 231 ? -8.716 -9.057 8.100 1.00 98.62 231 VAL A N 1
ATOM 1827 C CA . VAL A 1 231 ? -7.577 -8.132 8.121 1.00 98.62 231 VAL A CA 1
ATOM 1828 C C . VAL A 1 231 ? -6.636 -8.556 9.236 1.00 98.62 231 VAL A C 1
ATOM 1830 O O . VAL A 1 231 ? -6.987 -8.487 10.411 1.00 98.62 231 VAL A O 1
ATOM 1833 N N . ILE A 1 232 ? -5.425 -8.955 8.877 1.00 98.12 232 ILE A N 1
ATOM 1834 C CA . ILE A 1 232 ? -4.416 -9.450 9.804 1.00 98.12 232 ILE A CA 1
ATOM 1835 C C . ILE A 1 232 ? -3.307 -8.420 9.924 1.00 98.12 232 ILE A C 1
ATOM 1837 O O . ILE A 1 232 ? -2.639 -8.084 8.949 1.00 98.12 232 ILE A O 1
ATOM 1841 N N . VAL A 1 233 ? -3.078 -7.928 11.136 1.00 98.19 233 VAL A N 1
ATOM 1842 C CA . VAL A 1 233 ? -2.027 -6.950 11.417 1.00 98.19 233 VAL A CA 1
ATOM 1843 C C . VAL A 1 233 ? -0.941 -7.606 12.260 1.00 98.19 233 VAL A C 1
ATOM 1845 O O . VAL A 1 233 ? -1.188 -7.986 13.408 1.00 98.19 233 VAL A O 1
ATOM 1848 N N . HIS A 1 234 ? 0.270 -7.717 11.710 1.00 95.56 234 HIS A N 1
ATOM 1849 C CA . HIS A 1 234 ? 1.360 -8.478 12.321 1.00 95.56 234 HIS A CA 1
ATOM 1850 C C . HIS A 1 234 ? 2.725 -7.784 12.232 1.00 95.56 234 HIS A C 1
ATOM 1852 O O . HIS A 1 234 ? 2.966 -6.894 11.421 1.00 95.56 234 HIS A O 1
ATOM 1858 N N . GLU A 1 235 ? 3.644 -8.244 13.086 1.00 88.19 235 GLU A N 1
ATOM 1859 C CA . GLU A 1 235 ? 5.067 -7.859 13.103 1.00 88.19 235 GLU A CA 1
ATOM 1860 C C . GLU A 1 235 ? 5.995 -9.029 12.746 1.00 88.19 235 GLU A C 1
ATOM 1862 O O . GLU A 1 235 ? 7.215 -8.858 12.655 1.00 88.19 235 GLU A O 1
ATOM 1867 N N . LYS A 1 236 ? 5.424 -10.232 12.576 1.00 78.06 236 LYS A N 1
ATOM 1868 C CA . LYS A 1 236 ? 6.174 -11.445 12.259 1.00 78.06 236 LYS A CA 1
ATOM 1869 C C . LYS A 1 236 ? 6.776 -11.322 10.867 1.00 78.06 236 LYS A C 1
ATOM 1871 O O . LYS A 1 236 ? 6.087 -11.005 9.901 1.00 78.06 236 LYS A O 1
ATOM 1876 N N . PHE A 1 237 ? 8.060 -11.632 10.778 1.00 62.66 237 PHE A N 1
ATOM 1877 C CA . PHE A 1 237 ? 8.668 -12.043 9.527 1.00 62.66 237 PHE A CA 1
ATOM 1878 C C . PHE A 1 237 ? 8.262 -13.506 9.302 1.00 62.66 237 PHE A C 1
ATOM 1880 O O . PHE A 1 237 ? 8.394 -14.279 10.244 1.00 62.66 237 PHE A O 1
ATOM 1887 N N . GLY A 1 238 ? 7.715 -13.877 8.138 1.00 52.47 238 GLY A N 1
ATOM 1888 C CA . GLY A 1 238 ? 7.194 -15.244 7.958 1.00 52.47 238 GLY A CA 1
ATOM 1889 C C . GLY A 1 238 ? 8.223 -16.342 8.258 1.00 52.47 238 GLY A C 1
ATOM 1890 O O . GLY A 1 238 ? 9.415 -16.102 8.069 1.00 52.47 238 GLY A O 1
ATOM 1891 N N . SER A 1 239 ? 7.845 -17.522 8.771 1.00 38.31 239 SER A N 1
ATOM 1892 C CA . SER A 1 239 ? 6.521 -18.185 8.933 1.00 38.31 239 SER A CA 1
ATOM 1893 C C . SER A 1 239 ? 6.261 -18.663 10.387 1.00 38.31 239 SER A C 1
ATOM 1895 O O . SER A 1 239 ? 7.219 -18.901 11.120 1.00 38.31 239 SER A O 1
ATOM 1897 N N . PRO A 1 240 ? 4.991 -18.778 10.840 1.00 44.16 240 PRO A N 1
ATOM 1898 C CA . PRO A 1 240 ? 4.311 -20.086 10.848 1.00 44.16 240 PRO A CA 1
ATOM 1899 C C . PRO A 1 240 ? 2.954 -20.057 10.132 1.00 44.16 240 PRO A C 1
ATOM 1901 O O . PRO A 1 240 ? 2.196 -19.102 10.281 1.00 44.16 240 PRO A O 1
ATOM 1904 N N . GLN A 1 241 ? 2.679 -21.133 9.391 1.00 54.22 241 GLN A N 1
ATOM 1905 C CA . GLN A 1 241 ? 1.444 -21.370 8.644 1.00 54.22 241 GLN A CA 1
ATOM 1906 C C . GLN A 1 241 ? 0.302 -21.655 9.622 1.00 54.22 241 GLN A C 1
ATOM 1908 O O . GLN A 1 241 ? 0.224 -22.738 10.193 1.00 54.22 241 GLN A O 1
ATOM 1913 N N . ILE A 1 242 ? -0.551 -20.662 9.849 1.00 57.88 242 ILE A N 1
ATOM 1914 C CA . ILE A 1 242 ? -1.795 -20.818 10.603 1.00 57.88 242 ILE A CA 1
ATOM 1915 C C . ILE A 1 242 ? -2.920 -20.637 9.587 1.00 57.88 242 ILE A C 1
ATOM 1917 O O . ILE A 1 242 ? -2.964 -19.615 8.899 1.00 57.88 242 ILE A O 1
ATOM 1921 N N . GLN A 1 243 ? -3.786 -21.641 9.469 1.00 59.47 243 GLN A N 1
ATOM 1922 C CA . GLN A 1 243 ? -4.988 -21.563 8.644 1.00 59.47 243 GLN A CA 1
ATOM 1923 C C . GLN A 1 243 ? -5.956 -20.574 9.292 1.00 59.47 243 GLN A C 1
ATOM 1925 O O . GLN A 1 243 ? -6.222 -20.658 10.491 1.00 59.47 243 GLN A O 1
ATOM 1930 N N . LEU A 1 244 ? -6.482 -19.628 8.518 1.00 67.19 244 LEU A N 1
ATOM 1931 C CA . LEU A 1 244 ? -7.665 -18.893 8.954 1.00 67.19 244 LEU A CA 1
ATOM 1932 C C . LEU A 1 244 ? -8.845 -19.859 8.850 1.00 67.19 244 LEU A C 1
ATOM 1934 O O . LEU A 1 244 ? -9.237 -20.227 7.741 1.00 67.19 244 LEU A O 1
ATOM 1938 N N . GLU A 1 245 ? -9.351 -20.319 9.995 1.00 59.75 245 GLU A N 1
ATOM 1939 C CA . GLU A 1 245 ? -10.465 -21.262 10.040 1.00 59.75 245 GLU A CA 1
ATOM 1940 C C . GLU A 1 245 ? -11.669 -20.709 9.270 1.00 59.75 245 GLU A C 1
ATOM 1942 O O . GLU A 1 245 ? -12.079 -19.555 9.410 1.00 59.75 245 GLU A O 1
ATOM 1947 N N . LYS A 1 246 ? -12.206 -21.560 8.397 1.00 49.78 246 LYS A N 1
ATOM 1948 C CA . LYS A 1 246 ? -13.348 -21.279 7.536 1.00 49.78 246 LYS A CA 1
ATOM 1949 C C . LYS A 1 246 ? -14.621 -21.572 8.336 1.00 49.78 246 LYS A C 1
ATOM 1951 O O . LYS A 1 246 ? -15.261 -22.593 8.112 1.00 49.78 246 LYS A O 1
ATOM 1956 N N . GLU A 1 247 ? -14.960 -20.721 9.303 1.00 50.94 247 GLU A N 1
ATOM 1957 C CA . GLU A 1 247 ? -16.238 -20.808 10.030 1.00 50.94 247 GLU A CA 1
ATOM 1958 C C . GLU A 1 247 ? -17.408 -20.447 9.098 1.00 50.94 247 GLU A C 1
ATOM 1960 O O . GLU A 1 247 ? -17.914 -19.333 9.150 1.00 50.94 247 GLU A O 1
ATOM 1965 N N . GLU A 1 248 ? -17.813 -21.366 8.210 1.00 52.34 248 GLU A N 1
ATOM 1966 C CA . GLU A 1 248 ? -19.140 -21.348 7.568 1.00 52.34 248 GLU A CA 1
ATOM 1967 C C . GLU A 1 248 ? -19.447 -22.663 6.815 1.00 52.34 248 GLU A C 1
ATOM 1969 O O . GLU A 1 248 ? -19.543 -22.672 5.587 1.00 52.34 248 GLU A O 1
ATOM 1974 N N . ARG A 1 249 ? -19.559 -23.803 7.522 1.00 44.25 249 ARG A N 1
ATOM 1975 C CA . ARG A 1 249 ? -20.317 -24.997 7.063 1.00 44.25 249 ARG A CA 1
ATOM 1976 C C . ARG A 1 249 ? -20.456 -26.064 8.162 1.00 44.25 249 ARG A C 1
ATOM 1978 O O . ARG A 1 249 ? -19.906 -27.146 8.014 1.00 44.25 249 ARG A O 1
ATOM 1985 N N . LEU A 1 250 ? -21.178 -25.786 9.249 1.00 43.59 250 LEU A N 1
ATOM 1986 C CA . LEU A 1 250 ? -21.635 -26.848 10.170 1.00 43.59 250 LEU A CA 1
ATOM 1987 C C . LEU A 1 250 ? -23.090 -26.693 10.664 1.00 43.59 250 LEU A C 1
ATOM 1989 O O . LEU A 1 250 ? -23.595 -27.600 11.310 1.00 43.59 250 LEU A O 1
ATOM 1993 N N . ASP A 1 251 ? -23.818 -25.640 10.273 1.00 45.78 251 ASP A N 1
ATOM 1994 C CA . ASP A 1 251 ? -25.213 -25.430 10.715 1.00 45.78 251 ASP A CA 1
ATOM 1995 C C . ASP A 1 251 ? -26.290 -26.050 9.799 1.00 45.78 251 ASP A C 1
ATOM 1997 O O . ASP A 1 251 ? -27.479 -25.795 9.980 1.00 45.78 251 ASP A O 1
ATOM 2001 N N . LEU A 1 252 ? -25.917 -26.887 8.823 1.00 49.78 252 LEU A N 1
ATOM 2002 C CA . LEU A 1 252 ? -26.891 -27.570 7.951 1.00 49.78 252 LEU A CA 1
ATOM 2003 C C . LEU A 1 252 ? -27.193 -29.023 8.347 1.00 49.78 252 LEU A C 1
ATOM 2005 O O . LEU A 1 252 ? -28.162 -29.579 7.838 1.00 49.78 252 LEU A O 1
ATOM 2009 N N . ASP A 1 253 ? -26.465 -29.600 9.307 1.00 46.09 253 ASP A N 1
ATOM 2010 C CA . ASP A 1 253 ? -26.705 -30.981 9.760 1.00 46.09 253 ASP A CA 1
ATOM 2011 C C . ASP A 1 253 ? -27.579 -31.059 11.032 1.00 46.09 253 ASP A C 1
ATOM 2013 O O . ASP A 1 253 ? -27.930 -32.146 11.486 1.00 46.09 253 ASP A O 1
ATOM 2017 N N . ALA A 1 254 ? -28.006 -29.919 11.593 1.00 51.12 254 ALA A N 1
ATOM 2018 C CA . ALA A 1 254 ? -28.818 -29.864 12.816 1.00 51.12 254 ALA A CA 1
ATOM 2019 C C . ALA A 1 254 ? -30.347 -29.891 12.588 1.00 51.12 254 ALA A C 1
ATOM 2021 O O . ALA A 1 254 ? -31.111 -29.752 13.543 1.00 51.12 254 ALA A O 1
ATOM 2022 N N . VAL A 1 255 ? -30.827 -30.095 11.354 1.00 51.12 255 VAL A N 1
ATOM 2023 C CA . VAL A 1 255 ? -32.271 -30.188 11.049 1.00 51.12 255 VAL A CA 1
ATOM 2024 C C . VAL A 1 255 ? -32.609 -31.530 10.401 1.00 51.12 255 VAL A C 1
ATOM 2026 O O . VAL A 1 255 ? -33.115 -31.606 9.288 1.00 51.12 255 VAL A O 1
ATOM 2029 N N . THR A 1 256 ? -32.360 -32.623 11.117 1.00 49.56 256 THR A N 1
ATOM 2030 C CA . THR A 1 256 ? -33.132 -33.860 10.929 1.00 49.56 256 THR A CA 1
ATOM 2031 C C . THR A 1 256 ? -33.613 -34.342 12.292 1.00 49.56 256 THR A C 1
ATOM 2033 O O . THR A 1 256 ? -32.912 -35.019 13.036 1.00 49.56 256 THR A O 1
ATOM 2036 N N . MET A 1 257 ? -34.828 -33.931 12.656 1.00 50.22 257 MET A N 1
ATOM 2037 C CA . MET A 1 257 ? -35.538 -34.527 13.786 1.00 50.22 257 MET A CA 1
ATOM 2038 C C . MET A 1 257 ? -36.061 -35.916 13.392 1.00 50.22 257 MET A C 1
ATOM 2040 O O . MET A 1 257 ? -36.516 -36.082 12.257 1.00 50.22 257 MET A O 1
ATOM 2044 N N . PRO A 1 258 ? -36.043 -36.912 14.294 1.00 54.47 258 PRO A N 1
ATOM 2045 C CA . PRO A 1 258 ? -36.648 -38.205 14.021 1.00 54.47 258 PRO A CA 1
ATOM 2046 C C . PRO A 1 258 ? -38.174 -38.071 14.015 1.00 54.47 258 PRO A C 1
ATOM 2048 O O . PRO A 1 258 ? -38.779 -37.594 14.975 1.00 54.47 258 PRO A O 1
ATOM 2051 N N . VAL A 1 259 ? -38.800 -38.508 12.924 1.00 56.69 259 VAL A N 1
ATOM 2052 C CA . VAL A 1 259 ? -40.253 -38.664 12.842 1.00 56.69 259 VAL A CA 1
ATOM 2053 C C . VAL A 1 259 ? -40.627 -39.880 13.690 1.00 56.69 259 VAL A C 1
ATOM 2055 O O . VAL A 1 259 ? -40.164 -40.992 13.438 1.00 56.69 259 VAL A O 1
ATOM 2058 N N . SER A 1 260 ? -41.428 -39.658 14.727 1.00 54.34 260 SER A N 1
ATOM 2059 C CA . SER A 1 260 ? -42.011 -40.704 15.561 1.00 54.34 260 SER A CA 1
ATOM 2060 C C . SER A 1 260 ? -42.924 -41.612 14.730 1.00 54.34 260 SER A C 1
ATOM 2062 O O . SER A 1 260 ? -43.795 -41.149 13.994 1.00 54.34 260 SER A O 1
ATOM 2064 N N . ALA A 1 261 ? -42.726 -42.925 14.850 1.00 65.94 261 ALA A N 1
ATOM 2065 C CA . ALA A 1 261 ? -43.623 -43.927 14.282 1.00 65.94 261 ALA A CA 1
ATOM 2066 C C . ALA A 1 261 ? -44.919 -44.028 15.115 1.00 65.94 261 ALA A C 1
ATOM 2068 O O . ALA A 1 261 ? -44.861 -43.900 16.342 1.00 65.94 261 ALA A O 1
ATOM 2069 N N . PRO A 1 262 ? -46.087 -44.278 14.494 1.00 58.94 262 PRO A N 1
ATOM 2070 C CA . PRO A 1 262 ? -47.328 -44.478 15.226 1.00 58.94 262 PRO A CA 1
ATOM 2071 C C . PRO A 1 262 ? -47.400 -45.890 15.822 1.00 58.94 262 PRO A C 1
ATOM 2073 O O . PRO A 1 262 ? -47.067 -46.882 15.175 1.00 58.94 262 PRO A O 1
ATOM 2076 N N . CYS A 1 263 ? -47.880 -45.944 17.062 1.00 45.25 263 CYS A N 1
ATOM 2077 C CA . CYS A 1 263 ? -48.192 -47.155 17.810 1.00 45.25 263 CYS A CA 1
ATOM 2078 C C . CYS A 1 263 ? -49.326 -47.946 17.125 1.00 45.25 263 CYS A C 1
ATOM 2080 O O . CYS A 1 263 ? -50.352 -47.360 16.763 1.00 45.25 263 CYS A O 1
ATOM 2082 N N . LYS A 1 264 ? -49.147 -49.261 16.983 1.00 50.62 264 LYS A N 1
ATOM 2083 C CA . LYS A 1 264 ? -50.203 -50.265 16.812 1.00 50.62 264 LYS A CA 1
ATOM 2084 C C . LYS A 1 264 ? -49.857 -51.476 17.659 1.00 50.62 264 LYS A C 1
ATOM 2086 O O . LYS A 1 264 ? -48.656 -51.825 17.678 1.00 50.62 264 LYS A O 1
#

Foldseek 3Di:
DDDDDDDDDDDDDDDDDDDDDDDPDDPPPPPPPPDPPPDDDPVVRLQVQLLLLLVLLQQLQEFDPDRDSDLDPSSLFSLQQQCLLVVHDRDSDDDPVSSVVSVVDHRDFDAEAAAFAWEAQQQSQKIFTAHRHRGGNYIGHKAFFQQDWDDDPNDIAGRAADAFKWWQADWDLAWDQDRQGIFGTWGDTDDPETEGEDPDGDNYHDGSHHIYTHHVCGNVVSVVGDTGHMYGYDNDDDYDYDYPDPPDPDVPVPPDDDDDDDDD

Solvent-accessible surface area (backbone atoms only — not comparable to full-atom values): 15782 Å² total; per-residue (Å²): 143,84,86,88,86,85,84,85,89,83,89,83,90,79,88,86,83,92,77,92,78,81,90,77,78,77,79,76,80,73,77,73,76,75,70,80,80,84,66,82,70,54,70,70,61,51,39,60,48,40,36,49,43,38,51,50,38,40,78,37,15,26,46,54,87,69,80,77,47,63,91,41,76,43,48,32,41,28,46,26,25,49,22,27,74,73,70,44,80,64,71,35,70,89,44,74,70,51,50,60,48,52,77,74,54,70,56,64,77,62,55,58,41,44,67,43,32,34,42,32,36,66,73,53,29,35,34,38,37,31,40,70,80,49,42,46,61,37,32,42,36,28,11,31,24,45,70,42,77,48,76,56,95,92,39,84,44,69,8,55,49,78,72,47,81,39,31,25,74,44,72,43,99,43,80,44,83,48,99,94,46,69,29,31,18,31,36,23,42,51,88,92,31,26,45,21,8,28,97,75,66,54,86,50,54,69,30,75,19,32,38,27,33,54,46,90,50,16,59,62,51,47,71,75,51,50,74,66,35,37,36,35,29,43,72,75,75,79,77,72,85,48,72,52,79,78,92,80,85,74,85,80,76,81,80,75,77,85,81,81,79,84,90,129

pLDDT: mean 82.32, std 22.97, range [34.56, 98.88]